Protein AF-A0AAW6CM19-F1 (afdb_monomer_lite)

Secondary structure (DSSP, 8-state):
------PPTT--TT--PPPSS---TT---HHHHHHHHHH--STT-HHHHHH--EEE-TTT--EEEEESSTTTTTT-S-EEEE-STTHHHHHHHHH---EEEEEE-TTS-EEEEEEEEEEEEEEEESS-EEEE-HHHHHHHHHHHHHH-HHHHHHHH-HHHHHTTS-TTGGG-HHHHHHHHHHHHTTSTT----HHHHHHHHHHHHHHTT---TT-HHHHHHHHHHHHHHHHHHHHTT-SEEE-HIIIIISSS--SSEEEE--GGGEEEEEEEEEEHHHHHHHHHHHHHHHHTT-

pLDDT: mean 82.02, std 15.29, range [37.91, 97.94]

Sequence (294 aa):
MELRHHGILGQKWGVRNGPPYPLSGGDYTPSQRKAISNKRKSGNSIYNKKHFDEVLKVDKTTLSTLSYDKDRTKNADMFYATHHALDKHQYNALFNRPIPQTVYDKDGKAIGTGSFMKYRIDNSLKTDLKVASEDSGAKVFMDLYKKDRDFYNFVTDRERMQGYFVNDKYKFKGYREAAAVLGKMREPDYKPTSDDLQTVYRMFNYVIPYDGQGDSRKGRDMYNQRTKFFHACKEVGYGAVLDTNDAIYGGFKAKSPIIVFDMEQVVPKDVYRTNLTDQKCSTLVLVGRKLLGL

Radius of gyration: 22.34 Å; chains: 1; bounding box: 51×71×56 Å

Organism: Flavonifractor plautii (NCBI:txid292800)

Structure (mmCIF, N/CA/C/O backbone):
data_AF-A0AAW6CM19-F1
#
_entry.id   AF-A0AAW6CM19-F1
#
loop_
_atom_site.group_PDB
_atom_site.id
_atom_site.type_symbol
_atom_site.label_atom_id
_atom_site.label_alt_id
_atom_site.label_comp_id
_atom_site.label_asym_id
_atom_site.label_entity_id
_atom_site.label_seq_id
_atom_site.pdbx_PDB_ins_code
_atom_site.Cartn_x
_atom_site.Cartn_y
_atom_site.Cartn_z
_atom_site.occupancy
_atom_site.B_iso_or_equiv
_atom_site.auth_seq_id
_atom_site.auth_comp_id
_atom_site.auth_asym_id
_atom_site.auth_atom_id
_atom_site.pdbx_PDB_model_num
ATOM 1 N N . MET A 1 1 ? -5.111 -50.950 -27.007 1.00 40.06 1 MET A N 1
ATOM 2 C CA . MET A 1 1 ? -5.200 -49.521 -27.372 1.00 40.06 1 MET A CA 1
ATOM 3 C C . MET A 1 1 ? -4.190 -48.789 -26.495 1.00 40.06 1 MET A C 1
ATOM 5 O O . MET A 1 1 ? -4.417 -48.682 -25.299 1.00 40.06 1 MET A O 1
ATOM 9 N N . GLU A 1 2 ? -3.015 -48.450 -27.029 1.00 39.16 2 GLU A N 1
ATOM 10 C CA . GLU A 1 2 ? -1.942 -47.801 -26.256 1.00 39.16 2 GLU A CA 1
ATOM 11 C C . GLU A 1 2 ? -2.178 -46.288 -26.178 1.00 39.16 2 GLU A C 1
ATOM 13 O O . GLU A 1 2 ? -2.281 -45.613 -27.202 1.00 39.16 2 GLU A O 1
ATOM 18 N N . LEU A 1 3 ? -2.250 -45.750 -24.960 1.00 39.19 3 LEU A N 1
ATOM 19 C CA . LEU A 1 3 ? -2.291 -44.311 -24.700 1.00 39.19 3 LEU A CA 1
ATOM 20 C C . LEU A 1 3 ? -0.916 -43.696 -24.995 1.00 39.19 3 LEU A C 1
ATOM 22 O O . LEU A 1 3 ? 0.018 -43.843 -24.208 1.00 39.19 3 LEU A O 1
ATOM 26 N N . ARG A 1 4 ? -0.788 -42.971 -26.110 1.00 39.44 4 ARG A N 1
ATOM 27 C CA . ARG A 1 4 ? 0.406 -42.169 -26.417 1.00 39.44 4 ARG A CA 1
ATOM 28 C C . ARG A 1 4 ? 0.219 -40.749 -25.882 1.00 39.44 4 ARG A C 1
ATOM 30 O O . ARG A 1 4 ? -0.624 -40.004 -26.367 1.00 39.44 4 ARG A O 1
ATOM 37 N N . HIS A 1 5 ? 0.995 -40.380 -24.863 1.00 47.06 5 HIS A N 1
ATOM 38 C CA . HIS A 1 5 ? 1.066 -39.004 -24.365 1.00 47.06 5 HIS A CA 1
ATOM 39 C C . HIS A 1 5 ? 2.010 -38.178 -25.248 1.00 47.06 5 HIS A C 1
ATOM 41 O O . HIS A 1 5 ? 3.200 -38.477 -25.339 1.00 47.06 5 HIS A O 1
ATOM 47 N N . HIS A 1 6 ? 1.493 -37.116 -25.865 1.00 51.31 6 HIS A N 1
ATOM 48 C CA . HIS A 1 6 ? 2.307 -36.109 -26.541 1.00 51.31 6 HIS A CA 1
ATOM 49 C C . HIS A 1 6 ? 2.787 -35.081 -25.508 1.00 51.31 6 HIS A C 1
ATOM 51 O O . HIS A 1 6 ? 1.993 -34.322 -24.958 1.00 51.31 6 HIS A O 1
ATOM 57 N N . GLY A 1 7 ? 4.087 -35.085 -25.205 1.00 54.31 7 GLY A N 1
ATOM 58 C CA . GLY A 1 7 ? 4.712 -34.033 -24.400 1.00 54.31 7 GLY A CA 1
ATOM 59 C C . GLY A 1 7 ? 4.769 -32.699 -25.154 1.00 54.31 7 GLY A C 1
ATOM 60 O O . GLY A 1 7 ? 4.796 -32.674 -26.384 1.00 54.31 7 GLY A O 1
ATOM 61 N N . ILE A 1 8 ? 4.802 -31.585 -24.418 1.00 58.38 8 ILE A N 1
ATOM 62 C CA . ILE A 1 8 ? 4.926 -30.233 -24.983 1.00 58.38 8 ILE A CA 1
ATOM 63 C C . ILE A 1 8 ? 6.346 -30.047 -25.546 1.00 58.38 8 ILE A C 1
ATOM 65 O O . ILE A 1 8 ? 7.337 -30.331 -24.866 1.00 58.38 8 ILE A O 1
ATOM 69 N N . LEU A 1 9 ? 6.449 -29.563 -26.789 1.00 44.81 9 LEU A N 1
ATOM 70 C CA . LEU A 1 9 ? 7.714 -29.339 -27.497 1.00 44.81 9 LEU A CA 1
ATOM 71 C C . LEU A 1 9 ? 8.655 -28.440 -26.666 1.00 44.81 9 LEU A C 1
ATOM 73 O O . LEU A 1 9 ? 8.319 -27.302 -26.353 1.00 44.81 9 LEU A O 1
ATOM 77 N N . GLY A 1 10 ? 9.831 -28.962 -26.297 1.00 55.91 10 GLY A N 1
ATOM 78 C CA . GLY A 1 10 ? 10.851 -28.251 -25.507 1.00 55.91 10 GLY A CA 1
ATOM 79 C C . GLY A 1 10 ? 10.888 -28.585 -24.008 1.00 55.91 10 GLY A C 1
ATOM 80 O O . GLY A 1 10 ? 11.798 -28.140 -23.305 1.00 55.91 10 GLY A O 1
ATOM 81 N N . GLN A 1 11 ? 9.959 -29.398 -23.498 1.00 49.34 11 GLN A N 1
ATOM 82 C CA . GLN A 1 11 ? 9.952 -29.799 -22.091 1.00 49.34 11 GLN A CA 1
ATOM 83 C C . GLN A 1 11 ? 10.941 -30.951 -21.831 1.00 49.34 11 GLN A C 1
ATOM 85 O O . GLN A 1 11 ? 10.757 -32.071 -22.304 1.00 49.34 11 GLN A O 1
ATOM 90 N N . LYS A 1 12 ? 12.003 -30.692 -21.056 1.00 52.03 12 LYS A N 1
ATOM 91 C CA . LYS A 1 12 ? 12.943 -31.735 -20.607 1.00 52.03 12 LYS A CA 1
ATOM 92 C C . LYS A 1 12 ? 12.298 -32.587 -19.508 1.00 52.03 12 LYS A C 1
ATOM 94 O O . LYS A 1 12 ? 11.760 -32.048 -18.540 1.00 52.03 12 LYS A O 1
ATOM 99 N N . TRP A 1 13 ? 12.377 -33.911 -19.635 1.00 41.69 13 TRP A N 1
ATOM 100 C CA . TRP A 1 13 ? 11.892 -34.855 -18.622 1.00 41.69 13 TRP A CA 1
ATOM 101 C C . TRP A 1 13 ? 12.547 -34.560 -17.259 1.00 41.69 13 TRP A C 1
ATOM 103 O O . TRP A 1 13 ? 13.758 -34.378 -17.175 1.00 41.69 13 TRP A O 1
ATOM 113 N N . GLY A 1 14 ? 11.740 -34.443 -16.201 1.00 47.84 14 GLY A N 1
ATOM 114 C CA . GLY A 1 14 ? 12.200 -34.059 -14.857 1.00 47.84 14 GLY A CA 1
ATOM 115 C C . GLY A 1 14 ? 12.197 -32.551 -14.559 1.00 47.84 14 GLY A C 1
ATOM 116 O O . GLY A 1 14 ? 12.216 -32.174 -13.388 1.00 47.84 14 GLY A O 1
ATOM 117 N N . VAL A 1 15 ? 12.074 -31.678 -15.568 1.00 44.78 15 VAL A N 1
ATOM 118 C CA . VAL A 1 15 ? 11.871 -30.233 -15.363 1.00 44.78 15 VAL A CA 1
ATOM 119 C C . VAL A 1 15 ? 10.372 -29.958 -15.251 1.00 44.78 15 VAL A C 1
ATOM 121 O O . VAL A 1 15 ? 9.661 -29.776 -16.242 1.00 44.78 15 VAL A O 1
ATOM 124 N N . ARG A 1 16 ? 9.866 -29.949 -14.014 1.00 44.91 16 ARG A N 1
ATOM 125 C CA . ARG A 1 16 ? 8.521 -29.446 -13.714 1.00 44.91 16 ARG A CA 1
ATOM 126 C C . ARG A 1 16 ? 8.548 -27.920 -13.788 1.00 44.91 16 ARG A C 1
ATOM 128 O O . ARG A 1 16 ? 8.789 -27.258 -12.782 1.00 44.91 16 ARG A O 1
ATOM 135 N N . ASN A 1 17 ? 8.279 -27.363 -14.968 1.00 45.47 17 ASN A N 1
ATOM 136 C CA . ASN A 1 17 ? 7.661 -26.040 -15.015 1.00 45.47 17 ASN A CA 1
ATOM 137 C C . ASN A 1 17 ? 6.375 -26.164 -14.192 1.00 45.47 17 ASN A C 1
ATOM 139 O O . ASN A 1 17 ? 5.637 -27.136 -14.371 1.00 45.47 17 ASN A O 1
ATOM 143 N N . GLY A 1 18 ? 6.204 -25.291 -13.197 1.00 44.41 18 GLY A N 1
ATOM 144 C CA . GLY A 1 18 ? 5.097 -25.371 -12.244 1.00 44.41 18 GLY A CA 1
ATOM 145 C C . GLY A 1 18 ? 3.738 -25.544 -12.940 1.00 44.41 18 GLY A C 1
ATOM 146 O O . GLY A 1 18 ? 3.620 -25.239 -14.127 1.00 44.41 18 GLY A O 1
ATOM 147 N N . PRO A 1 19 ? 2.728 -26.074 -12.230 1.00 37.91 19 PRO A N 1
ATOM 148 C CA . PRO A 1 19 ? 1.422 -26.371 -12.809 1.00 37.91 19 PRO A CA 1
ATOM 149 C C . PRO A 1 19 ? 0.836 -25.171 -13.580 1.00 37.91 19 PRO A C 1
ATOM 151 O O . PRO A 1 19 ? 1.122 -24.026 -13.231 1.00 37.91 19 PRO A O 1
ATOM 154 N N . PRO A 1 20 ? 0.002 -25.424 -14.607 1.00 40.62 20 PRO A N 1
ATOM 155 C CA . PRO A 1 20 ? -0.455 -24.437 -15.597 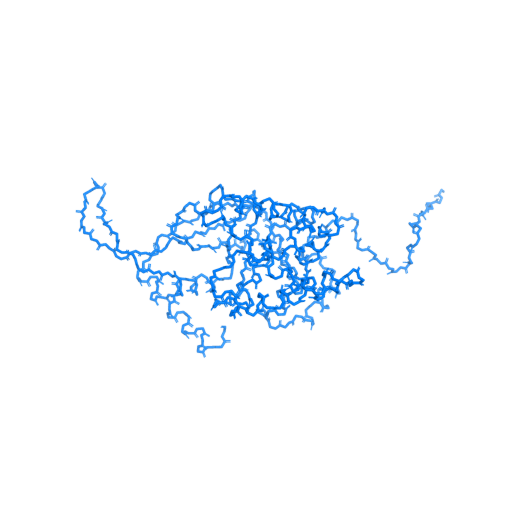1.00 40.62 20 PRO A CA 1
ATOM 156 C C . PRO A 1 20 ? -1.427 -23.359 -15.065 1.00 40.62 20 PRO A C 1
ATOM 158 O O . PRO A 1 20 ? -2.075 -22.680 -15.856 1.00 40.62 20 PRO A O 1
ATOM 161 N N . TYR A 1 21 ? -1.528 -23.175 -13.746 1.00 39.31 21 TYR A N 1
ATOM 162 C CA . TYR A 1 21 ? -2.447 -22.244 -13.084 1.00 39.31 21 TYR A CA 1
ATOM 163 C C . TYR A 1 21 ? -1.729 -21.482 -11.961 1.00 39.31 21 TYR A C 1
ATOM 165 O O . TYR A 1 21 ? -0.775 -22.016 -11.384 1.00 39.31 21 TYR A O 1
ATOM 173 N N . PRO A 1 22 ? -2.158 -20.248 -11.623 1.00 40.69 22 PRO A N 1
ATOM 174 C CA . PRO A 1 22 ? -1.506 -19.448 -10.594 1.00 40.69 22 PRO A CA 1
ATOM 175 C C . PRO A 1 22 ? -1.578 -20.160 -9.242 1.00 40.69 22 PRO A C 1
ATOM 177 O O . PRO A 1 22 ? -2.625 -20.240 -8.606 1.00 40.69 22 PRO A O 1
ATOM 180 N N . LEU A 1 23 ? -0.431 -20.668 -8.796 1.00 41.38 23 LEU A N 1
ATOM 181 C CA . LEU A 1 23 ? -0.243 -21.166 -7.441 1.00 41.38 23 LEU A CA 1
ATOM 182 C C . LEU A 1 23 ? -0.491 -20.012 -6.463 1.00 41.38 23 LEU A C 1
ATOM 184 O O . LEU A 1 23 ? 0.063 -18.917 -6.634 1.00 41.38 23 LEU A O 1
ATOM 188 N N . SER A 1 24 ? -1.321 -20.220 -5.438 1.00 39.97 24 SER A N 1
ATOM 189 C CA . SER A 1 24 ? -1.468 -19.235 -4.365 1.00 39.97 24 SER A CA 1
ATOM 190 C C . SER A 1 24 ? -0.084 -18.973 -3.742 1.00 39.97 24 SER A C 1
ATOM 192 O O . SER A 1 24 ? 0.816 -19.808 -3.827 1.00 39.97 24 SER A O 1
ATOM 194 N N . GLY A 1 25 ? 0.148 -17.804 -3.139 1.00 42.62 25 GLY A N 1
ATOM 195 C CA . GLY A 1 25 ? 1.480 -17.379 -2.652 1.00 42.62 25 GLY A CA 1
ATOM 196 C C . GLY A 1 25 ? 2.071 -18.226 -1.521 1.00 42.62 25 GLY A C 1
ATOM 197 O O . GLY A 1 25 ? 3.099 -17.864 -0.956 1.00 42.62 25 GLY A O 1
ATOM 198 N N . GLY A 1 26 ? 1.414 -19.334 -1.176 1.00 47.16 26 GLY A N 1
ATOM 199 C CA . GLY A 1 26 ? 1.829 -20.316 -0.186 1.00 47.16 26 GLY A CA 1
ATOM 200 C C . GLY A 1 26 ? 1.934 -21.748 -0.721 1.00 47.16 26 GLY A C 1
ATOM 201 O O . GLY A 1 26 ? 2.366 -22.617 0.039 1.00 47.16 26 GLY A O 1
ATOM 202 N N . ASP A 1 27 ? 1.614 -22.016 -1.993 1.00 51.78 27 ASP A N 1
ATOM 203 C CA . ASP A 1 27 ? 1.650 -23.368 -2.579 1.00 51.78 27 ASP A CA 1
ATOM 204 C C . ASP A 1 27 ? 3.057 -23.756 -3.032 1.00 51.78 27 ASP A C 1
ATOM 206 O O . ASP A 1 27 ? 3.329 -24.147 -4.167 1.00 51.78 27 ASP A O 1
ATOM 210 N N . TYR A 1 28 ? 3.994 -23.650 -2.101 1.00 59.28 28 TYR A N 1
ATOM 211 C CA . TYR A 1 28 ? 5.327 -24.182 -2.277 1.00 59.28 28 TYR A CA 1
ATOM 212 C C . TYR A 1 28 ? 5.281 -25.698 -2.081 1.00 59.28 28 TYR A C 1
ATOM 214 O O . TYR A 1 28 ? 4.738 -26.216 -1.095 1.00 59.28 28 TYR A O 1
ATOM 222 N N . THR A 1 29 ? 5.914 -26.439 -2.983 1.00 61.28 29 THR A N 1
ATOM 223 C CA . THR A 1 29 ? 6.247 -27.846 -2.726 1.00 61.28 29 THR A CA 1
ATOM 224 C C . THR A 1 29 ? 7.050 -27.964 -1.422 1.00 61.28 29 THR A C 1
ATOM 226 O O . THR A 1 29 ? 7.705 -27.001 -1.010 1.00 61.28 29 THR A O 1
ATOM 229 N N . PRO A 1 30 ? 7.047 -29.119 -0.737 1.00 68.88 30 PRO A N 1
ATOM 230 C CA . PRO A 1 30 ? 7.839 -29.298 0.482 1.00 68.88 30 PRO A CA 1
ATOM 231 C C . PRO A 1 30 ? 9.327 -28.930 0.315 1.00 68.88 30 PRO A C 1
ATOM 233 O O . PRO A 1 30 ? 9.918 -28.325 1.209 1.00 68.88 30 PRO A O 1
ATOM 236 N N . SER A 1 31 ? 9.922 -29.208 -0.851 1.00 63.94 31 SER A N 1
ATOM 237 C CA . SER A 1 31 ? 11.304 -28.824 -1.170 1.00 63.94 31 SER A CA 1
ATOM 238 C C . SER A 1 31 ? 11.473 -27.311 -1.319 1.00 63.94 31 SER A C 1
ATOM 240 O O . SER A 1 31 ? 12.422 -26.752 -0.770 1.00 63.94 31 SER A O 1
ATOM 242 N N . GLN A 1 32 ? 10.536 -26.626 -1.982 1.00 61.38 32 GLN A N 1
ATOM 243 C CA . GLN A 1 32 ? 10.520 -25.163 -2.056 1.00 61.38 32 GLN A CA 1
ATOM 244 C C . GLN A 1 32 ? 10.326 -24.538 -0.671 1.00 61.38 32 GLN A C 1
ATOM 246 O O . GLN A 1 32 ? 11.059 -23.617 -0.328 1.00 61.38 32 GLN A O 1
ATOM 251 N N . ARG A 1 33 ? 9.430 -25.077 0.171 1.00 67.81 33 ARG A N 1
ATOM 252 C CA . ARG A 1 33 ? 9.265 -24.619 1.564 1.00 67.81 33 ARG A CA 1
ATOM 253 C C . ARG A 1 33 ? 10.560 -24.751 2.350 1.00 67.81 33 ARG A C 1
ATOM 255 O O . ARG A 1 33 ? 10.936 -23.810 3.038 1.00 67.81 33 ARG A O 1
ATOM 262 N N . LYS A 1 34 ? 11.264 -25.879 2.219 1.00 69.88 34 LYS A N 1
ATOM 263 C CA . LYS A 1 34 ? 12.557 -26.106 2.879 1.00 69.88 34 LYS A CA 1
ATOM 264 C C . LYS A 1 34 ? 13.633 -25.141 2.372 1.00 69.88 34 LYS A C 1
ATOM 266 O O . LYS A 1 34 ? 14.332 -24.534 3.176 1.00 69.88 34 LYS A O 1
ATOM 271 N N . ALA A 1 35 ? 13.731 -24.938 1.059 1.00 67.81 35 ALA A N 1
ATOM 272 C CA . ALA A 1 35 ? 14.679 -23.993 0.468 1.00 67.81 35 ALA A CA 1
ATOM 273 C C . ALA A 1 35 ? 14.399 -22.542 0.899 1.00 67.81 35 ALA A C 1
ATOM 275 O O . ALA A 1 35 ? 15.327 -21.807 1.230 1.00 67.81 35 ALA A O 1
ATOM 276 N N . ILE A 1 36 ? 13.124 -22.147 0.947 1.00 67.38 36 ILE A N 1
ATOM 277 C CA . ILE A 1 36 ? 12.683 -20.844 1.455 1.00 67.38 36 ILE A CA 1
ATOM 278 C C . ILE A 1 36 ? 13.011 -20.724 2.940 1.00 67.38 36 ILE A C 1
ATOM 280 O O . ILE A 1 36 ? 13.616 -19.738 3.341 1.00 67.38 36 ILE A O 1
ATOM 284 N N . SER A 1 37 ? 12.673 -21.730 3.749 1.00 69.25 37 SER A N 1
ATOM 285 C CA . SER A 1 37 ? 12.958 -21.746 5.187 1.00 69.25 37 SER A CA 1
ATOM 286 C C . SER A 1 37 ? 14.448 -21.581 5.479 1.00 69.25 37 SER A C 1
ATOM 288 O O . SER A 1 37 ? 14.800 -20.841 6.386 1.00 69.25 37 SER A O 1
ATOM 290 N N . ASN A 1 38 ? 15.319 -22.213 4.689 1.00 73.81 38 ASN A N 1
ATOM 291 C CA . ASN A 1 38 ? 16.770 -22.100 4.847 1.00 73.81 38 ASN A CA 1
ATOM 292 C C . ASN A 1 38 ? 17.314 -20.721 4.440 1.00 73.81 38 ASN A C 1
ATOM 294 O O . ASN A 1 38 ? 18.344 -20.293 4.950 1.00 73.81 38 ASN A O 1
ATOM 298 N N . LYS A 1 39 ? 16.650 -20.035 3.499 1.00 72.38 39 LYS A N 1
ATOM 299 C CA . LYS A 1 39 ? 17.028 -18.686 3.048 1.00 72.38 39 LYS A CA 1
ATOM 300 C C . LYS A 1 39 ? 16.409 -17.578 3.894 1.00 72.38 39 LYS A C 1
ATOM 302 O O . LYS A 1 39 ? 16.947 -16.472 3.929 1.00 72.38 39 LYS A O 1
ATOM 307 N N . ARG A 1 40 ? 15.272 -17.844 4.542 1.00 70.06 40 ARG A N 1
ATOM 308 C CA . ARG A 1 40 ? 14.605 -16.879 5.410 1.00 70.06 40 ARG A CA 1
ATOM 309 C C . ARG A 1 40 ? 15.523 -16.547 6.580 1.00 70.06 40 ARG A C 1
ATOM 311 O O . ARG A 1 40 ? 15.988 -17.425 7.298 1.00 70.06 40 ARG A O 1
ATOM 318 N N . LYS A 1 41 ? 15.761 -15.254 6.782 1.00 69.81 41 LYS A N 1
ATOM 319 C CA . LYS A 1 41 ? 16.385 -14.754 8.013 1.00 69.81 41 LYS A CA 1
ATOM 320 C C . LYS A 1 41 ? 15.315 -14.692 9.112 1.00 69.81 41 LYS A C 1
ATOM 322 O O . LYS A 1 41 ? 14.193 -15.160 8.900 1.00 69.81 41 LYS A O 1
ATOM 327 N N . SER A 1 42 ? 15.631 -14.115 10.274 1.00 63.59 42 SER A N 1
ATOM 328 C CA . SER A 1 42 ? 14.673 -13.947 11.382 1.00 63.59 42 SER A CA 1
ATOM 329 C C . SER A 1 42 ? 13.293 -13.469 10.897 1.00 63.59 42 SER A C 1
ATOM 331 O O . SER A 1 42 ? 13.193 -12.736 9.907 1.00 63.59 42 SER A O 1
ATOM 333 N N . GLY A 1 43 ? 12.224 -13.895 11.581 1.00 58.28 43 GLY A N 1
ATOM 334 C CA . GLY A 1 43 ? 10.836 -13.814 11.093 1.00 58.28 43 GLY A CA 1
ATOM 335 C C . GLY A 1 43 ? 10.353 -12.436 10.617 1.00 58.28 43 GLY A C 1
ATOM 336 O O . GLY A 1 43 ? 9.430 -12.380 9.820 1.00 58.28 43 GLY A O 1
ATOM 337 N N . ASN A 1 44 ? 11.014 -11.342 11.021 1.00 58.81 44 ASN A N 1
ATOM 338 C CA . ASN A 1 44 ? 10.696 -9.962 10.623 1.00 58.81 44 ASN A CA 1
ATOM 339 C C . ASN A 1 44 ? 11.817 -9.237 9.858 1.00 58.81 44 ASN A C 1
ATOM 341 O O . ASN A 1 44 ? 11.841 -8.008 9.794 1.00 58.81 44 ASN A O 1
ATOM 345 N N . SER A 1 45 ? 12.774 -9.968 9.289 1.00 66.44 45 SER A N 1
ATOM 346 C CA . SER A 1 45 ? 13.858 -9.347 8.531 1.00 66.44 45 SER A CA 1
ATOM 347 C C . SER A 1 45 ? 13.341 -8.635 7.272 1.00 66.44 45 SER A C 1
ATOM 349 O O . SER A 1 45 ? 12.496 -9.157 6.544 1.00 66.44 45 SER A O 1
ATOM 351 N N . ILE A 1 46 ? 13.908 -7.460 6.973 1.00 68.50 46 ILE A N 1
ATOM 352 C CA . ILE A 1 46 ? 13.673 -6.740 5.706 1.00 68.50 46 ILE A CA 1
ATOM 353 C C . ILE A 1 46 ? 14.001 -7.644 4.510 1.00 68.50 46 ILE A C 1
ATOM 355 O O . ILE A 1 46 ? 13.307 -7.610 3.501 1.00 68.50 46 ILE A O 1
ATOM 359 N N . TYR A 1 47 ? 15.001 -8.520 4.660 1.00 72.06 47 TYR A N 1
ATOM 360 C CA . TYR A 1 47 ? 15.340 -9.535 3.666 1.00 72.06 47 TYR A CA 1
ATOM 361 C C . TYR A 1 47 ? 14.133 -10.402 3.291 1.00 72.06 47 TYR A C 1
ATOM 363 O O . TYR A 1 47 ? 13.841 -10.570 2.113 1.00 72.06 47 TYR A O 1
ATOM 371 N N . ASN A 1 48 ? 13.394 -10.921 4.276 1.00 74.75 48 ASN A N 1
ATOM 372 C CA . ASN A 1 48 ? 12.264 -11.796 3.975 1.00 74.75 48 ASN A CA 1
ATOM 373 C C . ASN A 1 48 ? 11.165 -11.060 3.202 1.00 74.75 48 ASN A C 1
ATOM 375 O O . ASN A 1 48 ? 10.638 -11.605 2.242 1.00 74.75 48 ASN A O 1
ATOM 379 N N . LYS A 1 49 ? 10.872 -9.814 3.582 1.00 76.12 49 LYS A N 1
ATOM 380 C CA . LYS A 1 49 ? 9.864 -8.973 2.916 1.00 76.12 49 LYS A CA 1
ATOM 381 C C . LYS A 1 49 ? 10.259 -8.583 1.500 1.00 76.12 49 LYS A C 1
ATOM 383 O O . LYS A 1 49 ? 9.406 -8.420 0.634 1.00 76.12 49 LYS A O 1
ATOM 388 N N . LYS A 1 50 ? 11.562 -8.424 1.276 1.00 81.50 50 LYS A N 1
ATOM 389 C CA . LYS A 1 50 ? 12.103 -8.135 -0.043 1.00 81.50 50 LYS A CA 1
ATOM 390 C C . LYS A 1 50 ? 11.877 -9.303 -1.005 1.00 81.50 50 LYS A C 1
ATOM 392 O O . LYS A 1 50 ? 11.494 -9.075 -2.143 1.00 81.50 50 LYS A O 1
ATOM 397 N N . HIS A 1 51 ? 12.086 -10.534 -0.537 1.00 82.94 51 HIS A N 1
ATOM 398 C CA . HIS A 1 51 ? 12.255 -11.694 -1.417 1.00 82.94 51 HIS A CA 1
ATOM 399 C C . HIS A 1 51 ? 11.103 -12.706 -1.417 1.00 82.94 51 HIS A C 1
ATOM 401 O O . HIS A 1 51 ? 11.080 -13.587 -2.275 1.00 82.94 51 HIS A O 1
ATOM 407 N N . PHE A 1 52 ? 10.188 -12.656 -0.447 1.00 84.19 52 PHE A N 1
ATOM 408 C CA . PHE A 1 52 ? 9.129 -13.656 -0.322 1.00 84.19 52 PHE A CA 1
ATOM 409 C C . PHE A 1 52 ? 7.759 -13.009 -0.247 1.00 84.19 52 PHE A C 1
ATOM 411 O O . PHE A 1 52 ? 7.494 -12.203 0.644 1.00 84.19 52 PHE A O 1
ATOM 418 N N . ASP A 1 53 ? 6.887 -13.422 -1.163 1.00 89.81 53 ASP A N 1
ATOM 419 C CA . ASP A 1 53 ? 5.476 -13.067 -1.122 1.00 89.81 53 ASP A CA 1
ATOM 420 C C . ASP A 1 53 ? 4.819 -13.619 0.142 1.00 89.81 53 ASP A C 1
ATOM 422 O O . ASP A 1 53 ? 5.197 -14.677 0.668 1.00 89.81 53 ASP A O 1
ATOM 426 N N . GLU A 1 54 ? 3.805 -12.900 0.605 1.00 89.38 54 GLU A N 1
ATOM 427 C CA . GLU A 1 54 ? 3.010 -13.277 1.763 1.00 89.38 54 GLU A CA 1
ATOM 428 C C . GLU A 1 54 ? 1.575 -13.617 1.346 1.00 89.38 54 GLU A C 1
ATOM 430 O O . GLU A 1 54 ? 1.050 -13.125 0.346 1.00 89.38 54 GLU A O 1
ATOM 435 N N . VAL A 1 55 ? 0.939 -14.495 2.121 1.00 92.12 55 VAL A N 1
ATOM 436 C CA . VAL A 1 55 ? -0.493 -14.776 2.017 1.00 92.12 55 VAL A CA 1
ATOM 437 C C . VAL A 1 55 ? -1.123 -14.465 3.359 1.00 92.12 55 VAL A C 1
ATOM 439 O O . VAL A 1 55 ? -0.875 -15.163 4.345 1.00 92.12 55 VAL A O 1
ATOM 442 N N . LEU A 1 56 ? -1.945 -13.427 3.380 1.00 93.06 56 LEU A N 1
ATOM 443 C CA . LEU A 1 56 ? -2.738 -13.048 4.535 1.00 93.06 56 LEU A CA 1
ATOM 444 C C . LEU A 1 56 ? -3.966 -13.940 4.589 1.00 93.06 56 LEU A C 1
ATOM 446 O O . LEU A 1 56 ? -4.717 -14.029 3.618 1.00 93.06 56 LEU A O 1
ATOM 450 N N . LYS A 1 57 ? -4.137 -14.629 5.714 1.00 93.38 57 LYS A N 1
ATOM 451 C CA . LYS A 1 57 ? -5.207 -15.605 5.893 1.00 93.38 57 LYS A CA 1
ATOM 452 C C . LYS A 1 57 ? -6.459 -14.926 6.418 1.00 93.38 57 LYS A C 1
ATOM 454 O O . LYS A 1 57 ? -6.392 -14.188 7.401 1.00 93.38 57 LYS A O 1
ATOM 459 N N . VAL A 1 58 ? -7.591 -15.205 5.778 1.00 93.25 58 VAL A N 1
ATOM 460 C CA . VAL A 1 58 ? -8.881 -14.567 6.086 1.00 93.25 58 VAL A CA 1
ATOM 461 C C . VAL A 1 58 ? -9.277 -14.672 7.565 1.00 93.25 58 VAL A C 1
ATOM 463 O O . VAL A 1 58 ? -9.796 -13.721 8.141 1.00 93.25 58 VAL A O 1
ATOM 466 N N . ASP A 1 59 ? -8.962 -15.797 8.205 1.00 90.56 59 ASP A N 1
ATOM 467 C CA . ASP A 1 59 ? -9.306 -16.122 9.591 1.00 90.56 59 ASP A CA 1
ATOM 468 C C . ASP A 1 59 ? -8.297 -15.596 10.628 1.00 90.56 59 ASP A C 1
ATOM 470 O O . ASP A 1 59 ? -8.566 -15.626 11.829 1.00 90.56 59 ASP A O 1
ATOM 474 N N . LYS A 1 60 ? -7.124 -15.119 10.190 1.00 91.19 60 LYS A N 1
ATOM 475 C CA . LYS A 1 60 ? -6.001 -14.751 11.077 1.00 91.19 60 LYS A CA 1
ATOM 476 C C . LYS A 1 60 ? -5.518 -13.322 10.904 1.00 91.19 60 LYS A C 1
ATOM 478 O O . LYS A 1 60 ? -4.723 -12.848 11.716 1.00 91.19 60 LYS A O 1
ATOM 483 N N . THR A 1 61 ? -5.971 -12.635 9.864 1.00 94.06 61 THR A N 1
ATOM 484 C CA . THR A 1 61 ? -5.492 -11.300 9.533 1.00 94.06 61 THR A CA 1
ATOM 485 C C . THR A 1 61 ? -6.531 -10.238 9.869 1.00 94.06 61 THR A C 1
ATOM 487 O O . THR A 1 61 ? -7.686 -10.301 9.466 1.00 94.06 61 THR A O 1
ATOM 490 N N . THR A 1 62 ? -6.088 -9.208 10.588 1.00 95.62 62 THR A N 1
ATOM 491 C CA . THR A 1 62 ? -6.781 -7.920 10.684 1.00 95.62 62 THR A CA 1
ATOM 492 C C . THR A 1 62 ? -5.879 -6.861 10.071 1.00 95.62 62 THR A C 1
ATOM 494 O O . THR A 1 62 ? -4.708 -6.768 10.432 1.00 95.62 62 THR A O 1
ATOM 497 N N . LEU A 1 63 ? -6.422 -6.091 9.134 1.00 95.88 63 LEU A N 1
ATOM 498 C CA . LEU A 1 63 ? -5.755 -4.975 8.479 1.00 95.88 63 LEU A CA 1
ATOM 499 C C . LEU A 1 63 ? -6.069 -3.684 9.234 1.00 95.88 63 LEU A C 1
ATOM 501 O O . LEU A 1 63 ? -7.199 -3.196 9.186 1.00 95.88 63 LEU A O 1
ATOM 505 N N . SER A 1 64 ? -5.073 -3.127 9.912 1.00 94.19 64 SER A N 1
ATOM 506 C CA . SER A 1 64 ? -5.215 -1.921 10.727 1.00 94.19 64 SER A CA 1
ATOM 507 C C . SER A 1 64 ? -4.588 -0.707 10.049 1.00 94.19 64 SER A C 1
ATOM 509 O O . SER A 1 64 ? -3.432 -0.756 9.622 1.00 94.19 64 SER A O 1
ATOM 511 N N . THR A 1 65 ? -5.316 0.410 10.028 1.00 92.88 65 THR A N 1
ATOM 512 C CA . THR A 1 65 ? -4.818 1.724 9.593 1.00 92.88 65 THR A CA 1
ATOM 513 C C . THR A 1 65 ? -5.173 2.820 10.598 1.00 92.88 65 THR A C 1
ATOM 515 O O . THR A 1 65 ? -6.116 2.679 11.379 1.00 92.88 65 THR A O 1
ATOM 518 N N . LEU A 1 66 ? -4.405 3.913 10.610 1.00 91.38 66 LEU A N 1
ATOM 519 C CA . LEU A 1 66 ? -4.594 5.047 11.519 1.00 91.38 66 LEU A CA 1
ATOM 520 C C . LEU A 1 66 ? -4.877 6.320 10.713 1.00 91.38 66 LEU A C 1
ATOM 522 O O . LEU A 1 66 ? -4.035 6.760 9.932 1.00 91.38 66 LEU A O 1
ATOM 526 N N . SER A 1 67 ? -6.033 6.949 10.931 1.00 91.50 67 SER A N 1
ATOM 527 C CA . SER A 1 67 ? -6.504 8.074 10.111 1.00 91.50 67 SER A CA 1
ATOM 528 C C . SER A 1 67 ? -7.263 9.130 10.917 1.00 91.50 67 SER A C 1
ATOM 530 O O . SER A 1 67 ? -7.890 8.829 11.928 1.00 91.50 67 SER A O 1
ATOM 532 N N . TYR A 1 68 ? -7.229 10.390 10.475 1.00 88.81 68 TYR A N 1
ATOM 533 C CA . TYR A 1 68 ? -8.123 11.426 11.013 1.00 88.81 68 TYR A CA 1
ATOM 534 C C . TYR A 1 68 ? -9.560 11.277 10.515 1.00 88.81 68 TYR A C 1
ATOM 536 O O . TYR A 1 68 ? -10.490 11.630 11.236 1.00 88.81 68 TYR A O 1
ATOM 544 N N . ASP A 1 69 ? -9.719 10.721 9.321 1.00 90.94 69 ASP A N 1
ATOM 545 C CA . ASP A 1 69 ? -11.000 10.355 8.738 1.00 90.94 69 ASP A CA 1
ATOM 546 C C . ASP A 1 69 ? -11.390 8.944 9.198 1.00 90.94 69 ASP A C 1
ATOM 548 O O . ASP A 1 69 ? -10.635 7.996 8.966 1.00 90.94 69 ASP A O 1
ATOM 552 N N . LYS A 1 70 ? -12.552 8.817 9.854 1.00 92.44 70 LYS A N 1
ATOM 553 C CA . LYS A 1 70 ? -13.107 7.542 10.343 1.00 92.44 70 LYS A CA 1
ATOM 554 C C . LYS A 1 70 ? -13.518 6.601 9.209 1.00 92.44 70 LYS A C 1
ATOM 556 O O . LYS A 1 70 ? -13.600 5.397 9.422 1.00 92.44 70 LYS A O 1
ATOM 561 N N . ASP A 1 71 ? -13.771 7.158 8.028 1.00 92.88 71 ASP A N 1
ATOM 562 C CA . ASP A 1 71 ? -14.271 6.457 6.853 1.00 92.88 71 ASP A CA 1
ATOM 563 C C . ASP A 1 71 ? -13.157 6.238 5.817 1.00 92.88 71 ASP A C 1
ATOM 565 O O . ASP A 1 71 ? -13.437 5.882 4.680 1.00 92.88 71 ASP A O 1
ATOM 569 N N . ARG A 1 72 ? -11.881 6.367 6.217 1.00 91.81 72 ARG A N 1
ATOM 570 C CA . ARG A 1 72 ? -10.711 6.331 5.319 1.00 91.81 72 ARG A CA 1
ATOM 571 C C . ARG A 1 72 ? -10.627 5.110 4.400 1.00 91.81 72 ARG A C 1
ATOM 573 O O . ARG A 1 72 ? -9.992 5.204 3.356 1.00 91.81 72 ARG A O 1
ATOM 580 N N . THR A 1 73 ? -11.193 3.970 4.792 1.00 93.31 73 THR A N 1
ATOM 581 C CA . THR A 1 73 ? -11.196 2.746 3.973 1.00 93.31 73 THR A CA 1
ATOM 582 C C . THR A 1 73 ? -12.473 2.565 3.152 1.00 93.31 73 THR A C 1
ATOM 584 O O . THR A 1 73 ? -12.525 1.686 2.295 1.00 93.31 73 THR A O 1
ATOM 587 N N . LYS A 1 74 ? -13.502 3.393 3.368 1.00 90.31 74 LYS A N 1
ATOM 588 C CA . LYS A 1 74 ? -14.742 3.370 2.588 1.00 90.31 74 LYS A CA 1
ATOM 589 C C . LYS A 1 74 ? -14.529 4.098 1.266 1.00 90.31 74 LYS A C 1
ATOM 591 O O . LYS A 1 74 ? -14.067 5.233 1.256 1.00 90.31 74 LYS A O 1
ATOM 596 N N . ASN A 1 75 ? -14.901 3.454 0.159 1.00 87.88 75 ASN A N 1
ATOM 597 C CA . ASN A 1 75 ? -14.781 3.998 -1.203 1.00 87.88 75 ASN A CA 1
ATOM 598 C C . ASN A 1 75 ? -13.363 4.471 -1.577 1.00 87.88 75 ASN A C 1
ATOM 600 O O . ASN A 1 75 ? -13.199 5.288 -2.481 1.00 87.88 75 ASN A O 1
ATOM 604 N N . ALA A 1 76 ? -12.342 3.976 -0.877 1.00 90.56 76 ALA A N 1
ATOM 605 C CA . ALA A 1 76 ? -10.954 4.207 -1.236 1.00 90.56 76 ALA A CA 1
ATOM 606 C C . ALA A 1 76 ? -10.568 3.303 -2.413 1.00 90.56 76 ALA A C 1
ATOM 608 O O . ALA A 1 76 ? -11.130 2.222 -2.569 1.00 90.56 76 ALA A O 1
ATOM 609 N N . ASP A 1 77 ? -9.598 3.728 -3.218 1.00 91.50 77 ASP A N 1
ATOM 610 C CA . ASP A 1 77 ? -8.952 2.897 -4.240 1.00 91.50 77 ASP A CA 1
ATOM 611 C C . ASP A 1 77 ? -7.771 2.096 -3.670 1.00 91.50 77 ASP A C 1
ATOM 613 O O . ASP A 1 77 ? -7.392 1.061 -4.209 1.00 91.50 77 ASP A O 1
ATOM 617 N N . MET A 1 78 ? -7.196 2.570 -2.564 1.00 94.62 78 MET A N 1
ATOM 618 C CA . MET A 1 78 ? -6.167 1.881 -1.795 1.00 94.62 78 MET A CA 1
ATOM 619 C C . MET A 1 78 ? -6.120 2.395 -0.353 1.00 94.62 78 MET A C 1
ATOM 621 O O . MET A 1 78 ? -6.593 3.493 -0.048 1.00 94.62 78 MET A O 1
ATOM 625 N N . PHE A 1 79 ? -5.486 1.643 0.544 1.00 94.25 79 PHE A N 1
ATOM 626 C CA . PHE A 1 79 ? -5.065 2.168 1.843 1.00 94.25 79 PHE A CA 1
ATOM 627 C C . PHE A 1 79 ? -3.808 1.476 2.371 1.00 94.25 79 PHE A C 1
ATOM 629 O O . PHE A 1 79 ? -3.528 0.313 2.078 1.00 94.25 79 PHE A O 1
ATOM 636 N N . TYR A 1 80 ? -3.060 2.208 3.197 1.00 92.06 80 TYR A N 1
ATOM 637 C CA . TYR A 1 80 ? -1.958 1.655 3.977 1.00 92.06 80 TYR A CA 1
ATOM 638 C C . TYR A 1 80 ? -2.489 0.866 5.156 1.00 92.06 80 TYR A C 1
ATOM 640 O O . TYR A 1 80 ? -3.326 1.374 5.908 1.00 92.06 80 TYR A O 1
ATOM 648 N N . ALA A 1 81 ? -1.955 -0.329 5.358 1.00 93.25 81 ALA A N 1
ATOM 649 C CA . ALA A 1 81 ? -2.315 -1.177 6.475 1.00 93.25 81 ALA A CA 1
ATOM 650 C C . ALA A 1 81 ? -1.089 -1.832 7.105 1.00 93.25 81 ALA A C 1
ATOM 652 O O . ALA A 1 81 ? -0.050 -2.021 6.473 1.00 93.25 81 ALA A O 1
ATOM 653 N N . THR A 1 82 ? -1.262 -2.245 8.355 1.00 92.38 82 THR A N 1
ATOM 654 C CA . THR A 1 82 ? -0.426 -3.270 8.980 1.00 92.38 82 THR A CA 1
ATOM 655 C C . THR A 1 82 ? -1.271 -4.413 9.487 1.00 92.38 82 THR A C 1
ATOM 657 O O . THR A 1 82 ? -2.457 -4.237 9.758 1.00 92.38 82 THR A O 1
ATOM 660 N N . HIS A 1 83 ? -0.656 -5.583 9.626 1.00 91.38 83 HIS A N 1
ATOM 661 C CA . HIS A 1 83 ? -1.336 -6.779 10.125 1.00 91.38 83 HIS A CA 1
ATOM 662 C C . HIS A 1 83 ? -0.597 -7.489 11.262 1.00 91.38 83 HIS A C 1
ATOM 664 O O . HIS A 1 83 ? -1.111 -8.439 11.849 1.00 91.38 83 HIS A O 1
ATOM 670 N N . HIS A 1 84 ? 0.598 -7.031 11.629 1.00 89.12 84 HIS A N 1
ATOM 671 C CA . HIS A 1 84 ? 1.318 -7.522 12.791 1.00 89.12 84 HIS A CA 1
ATOM 672 C C . HIS A 1 84 ? 0.766 -6.865 14.060 1.00 89.12 84 HIS A C 1
ATOM 674 O O . HIS A 1 84 ? 0.705 -5.641 14.180 1.00 89.12 84 HIS A O 1
ATOM 680 N N . ALA A 1 85 ? 0.436 -7.681 15.062 1.00 83.75 85 ALA A N 1
ATOM 681 C CA . ALA A 1 85 ? -0.258 -7.235 16.272 1.00 83.75 85 ALA A CA 1
ATOM 682 C C . ALA A 1 85 ? 0.441 -6.089 17.028 1.00 83.75 85 ALA A C 1
ATOM 684 O O . ALA A 1 85 ? -0.231 -5.281 17.664 1.00 83.75 85 ALA A O 1
ATOM 685 N N . LEU A 1 86 ? 1.775 -6.001 16.966 1.00 84.62 86 LEU A N 1
ATOM 686 C CA . LEU A 1 86 ? 2.543 -4.922 17.607 1.00 84.62 86 LEU A CA 1
ATOM 687 C C . LEU A 1 86 ? 2.670 -3.646 16.764 1.00 84.62 86 LEU A C 1
ATOM 689 O O . LEU A 1 86 ? 2.968 -2.593 17.329 1.00 84.62 86 LEU A O 1
ATOM 693 N N . ASP A 1 87 ? 2.444 -3.707 15.449 1.00 86.69 87 ASP A N 1
ATOM 694 C CA . ASP A 1 87 ? 2.586 -2.525 14.592 1.00 86.69 87 ASP A CA 1
ATOM 695 C C . ASP A 1 87 ? 1.520 -1.481 14.945 1.00 86.69 87 ASP A C 1
ATOM 697 O O . ASP A 1 87 ? 1.834 -0.298 15.046 1.00 86.69 87 ASP A O 1
ATOM 701 N N . LYS A 1 88 ? 0.296 -1.901 15.298 1.00 86.12 88 LYS A N 1
ATOM 702 C CA . LYS A 1 88 ? -0.766 -0.982 15.751 1.00 86.12 88 LYS A CA 1
ATOM 703 C C . LYS A 1 88 ? -0.335 -0.099 16.932 1.00 86.12 88 LYS A C 1
ATOM 705 O O . LYS A 1 88 ? -0.617 1.096 16.949 1.00 86.12 88 LYS A O 1
ATOM 710 N N . HIS A 1 89 ? 0.387 -0.664 17.904 1.00 87.31 89 HIS A N 1
ATOM 711 C CA . HIS A 1 89 ? 0.889 0.090 19.056 1.00 87.31 89 HIS A CA 1
ATOM 712 C C . HIS A 1 89 ? 1.990 1.051 18.635 1.00 87.31 89 HIS A C 1
ATOM 714 O O . HIS A 1 89 ? 2.023 2.198 19.066 1.00 87.31 89 HIS A O 1
ATOM 720 N N . GLN A 1 90 ? 2.864 0.622 17.735 1.00 85.69 90 GLN A N 1
ATOM 721 C CA . GLN A 1 90 ? 3.895 1.502 17.229 1.00 85.69 90 GLN A CA 1
ATOM 722 C C . GLN A 1 90 ? 3.286 2.690 16.453 1.00 85.69 90 GLN A C 1
ATOM 724 O O . GLN A 1 90 ? 3.732 3.820 16.663 1.00 85.69 90 GLN A O 1
ATOM 729 N N . TYR A 1 91 ? 2.235 2.491 15.635 1.00 84.50 91 TYR A N 1
ATOM 730 C CA . TYR A 1 91 ? 1.553 3.590 14.912 1.00 84.50 91 TYR A CA 1
ATOM 731 C C . TYR A 1 91 ? 0.890 4.555 15.883 1.00 84.50 91 TYR A C 1
ATOM 733 O O . TYR A 1 91 ? 1.065 5.772 15.773 1.00 84.50 91 TYR A O 1
ATOM 741 N N . ASN A 1 92 ? 0.190 4.007 16.875 1.00 86.50 92 ASN A N 1
ATOM 742 C CA . ASN A 1 92 ? -0.448 4.794 17.919 1.00 86.50 92 ASN A CA 1
ATOM 743 C C . ASN A 1 92 ? 0.567 5.608 18.735 1.00 86.50 92 ASN A C 1
ATOM 745 O O . ASN A 1 92 ? 0.295 6.751 19.085 1.00 86.50 92 ASN A O 1
ATOM 749 N N . ALA A 1 93 ? 1.743 5.056 19.033 1.00 85.38 93 ALA A N 1
ATOM 750 C CA . ALA A 1 93 ? 2.764 5.765 19.799 1.00 85.38 93 ALA A CA 1
ATOM 751 C C . ALA A 1 93 ? 3.415 6.905 18.993 1.00 85.38 93 ALA A C 1
ATOM 753 O O . ALA A 1 93 ? 3.628 7.990 19.530 1.00 85.38 93 ALA A O 1
ATOM 754 N N . LEU A 1 94 ? 3.723 6.677 17.709 1.00 83.38 94 LEU A N 1
ATOM 755 C CA . LEU A 1 94 ? 4.531 7.603 16.903 1.00 83.38 94 LEU A CA 1
ATOM 756 C C . LEU A 1 94 ? 3.722 8.709 16.208 1.00 83.38 94 LEU A C 1
ATOM 758 O O . LEU A 1 94 ? 4.190 9.846 16.116 1.00 83.38 94 LEU A O 1
ATOM 762 N N . PHE A 1 95 ? 2.523 8.399 15.705 1.00 79.94 95 PHE A N 1
ATOM 763 C CA . PHE A 1 95 ? 1.797 9.280 14.773 1.00 79.94 95 PHE A CA 1
ATOM 764 C C . PHE A 1 95 ? 0.445 9.763 15.264 1.00 79.94 95 PHE A C 1
ATOM 766 O O . PHE A 1 95 ? -0.231 10.536 14.570 1.00 79.94 95 PHE A O 1
ATOM 773 N N . ASN A 1 96 ? 0.043 9.308 16.439 1.00 81.81 96 ASN A N 1
ATOM 774 C CA . ASN A 1 96 ? -1.189 9.734 17.048 1.00 81.81 96 ASN A CA 1
ATOM 775 C C . ASN A 1 96 ? -0.928 10.998 17.859 1.00 81.81 96 ASN A C 1
ATOM 777 O O . ASN A 1 96 ? -0.083 11.014 18.752 1.00 81.81 96 ASN A O 1
ATOM 781 N N . ARG A 1 97 ? -1.588 12.095 17.501 1.00 84.00 97 ARG A N 1
ATOM 782 C CA . ARG A 1 97 ? -1.391 13.390 18.157 1.00 84.00 97 ARG A CA 1
ATOM 783 C C . ARG A 1 97 ? -2.699 13.813 18.819 1.00 84.00 97 ARG A C 1
ATOM 785 O O . ARG A 1 97 ? -3.739 13.663 18.173 1.00 84.00 97 ARG A O 1
ATOM 792 N N . PRO A 1 98 ? -2.655 14.324 20.063 1.00 85.81 98 PRO A N 1
ATOM 793 C CA . PRO A 1 98 ? -3.825 14.901 20.705 1.00 85.81 98 PRO A CA 1
ATOM 794 C C . PRO A 1 98 ? -4.401 16.050 19.877 1.00 85.81 98 PRO A C 1
ATOM 796 O O . PRO A 1 98 ? -3.664 16.912 19.401 1.00 85.81 98 PRO A O 1
ATOM 799 N N . ILE A 1 99 ? -5.719 16.058 19.737 1.00 85.50 99 ILE A N 1
ATOM 800 C CA . ILE A 1 99 ? -6.521 17.133 19.171 1.00 85.50 99 ILE A CA 1
ATOM 801 C C . ILE A 1 99 ? -7.604 17.466 20.200 1.00 85.50 99 ILE A C 1
ATOM 803 O O . ILE A 1 99 ? -8.387 16.578 20.562 1.00 85.50 99 ILE A O 1
ATOM 807 N N . PRO A 1 100 ? -7.677 18.722 20.666 1.00 85.69 100 PRO A N 1
ATOM 808 C CA . PRO A 1 100 ? -8.806 19.189 21.457 1.00 85.69 100 PRO A CA 1
ATOM 809 C C . PRO A 1 100 ? -10.096 19.106 20.631 1.00 85.69 100 PRO A C 1
ATOM 811 O O . PRO A 1 100 ? -10.166 19.662 19.536 1.00 85.69 100 PRO A O 1
ATOM 814 N N . GLN A 1 101 ? -11.117 18.415 21.136 1.00 84.88 101 GLN A N 1
ATOM 815 C CA . GLN A 1 101 ? -12.449 18.394 20.526 1.00 84.88 101 GLN A CA 1
ATOM 816 C C . GLN A 1 101 ? -13.531 18.583 21.581 1.00 84.88 101 GLN A C 1
ATOM 818 O O . GLN A 1 101 ? -13.411 18.075 22.697 1.00 84.88 101 GLN A O 1
ATOM 823 N N . THR A 1 102 ? -14.596 19.291 21.213 1.00 89.38 102 THR A N 1
ATOM 824 C CA . THR A 1 102 ? -15.776 19.456 22.062 1.00 89.38 102 THR A CA 1
ATOM 825 C C . THR A 1 102 ? -16.444 18.103 22.301 1.00 89.38 102 THR A C 1
ATOM 827 O O . THR A 1 102 ? -16.664 17.332 21.367 1.00 89.38 102 THR A O 1
ATOM 830 N N . VAL A 1 103 ? -16.740 17.812 23.563 1.00 87.50 103 VAL A N 1
ATOM 831 C CA . VAL A 1 103 ? -17.462 16.618 23.999 1.00 87.50 103 VAL A CA 1
ATOM 832 C C . VAL A 1 103 ? -18.924 16.991 24.171 1.00 87.50 103 VAL A C 1
ATOM 834 O O . VAL A 1 103 ? -19.236 18.018 24.777 1.00 87.50 103 VAL A O 1
ATOM 837 N N . TYR A 1 104 ? -19.800 16.135 23.663 1.00 91.25 104 TYR A N 1
ATOM 838 C CA . TYR A 1 104 ? -21.243 16.279 23.779 1.00 91.25 104 TYR A CA 1
ATOM 839 C C . TYR A 1 104 ? -21.802 15.120 24.603 1.00 91.25 104 TYR A C 1
ATOM 841 O O . TYR A 1 104 ? -21.293 13.999 24.515 1.00 91.25 104 TYR A O 1
ATOM 849 N N . ASP A 1 105 ? -22.815 15.388 25.422 1.00 92.94 105 ASP A N 1
ATOM 850 C CA . ASP A 1 105 ? -23.590 14.332 26.072 1.00 92.94 105 ASP A CA 1
ATOM 851 C C . ASP A 1 105 ? -24.579 13.665 25.093 1.00 92.94 105 ASP A C 1
ATOM 853 O O . ASP A 1 105 ? -24.636 13.988 23.903 1.00 92.94 105 ASP A O 1
ATOM 857 N N . LYS A 1 106 ? -25.353 12.697 25.598 1.00 92.38 106 LYS A N 1
ATOM 858 C CA . LYS A 1 106 ? -26.357 11.945 24.823 1.00 92.38 106 LYS A CA 1
ATOM 859 C C . LYS A 1 106 ? -27.464 12.826 24.223 1.00 92.38 106 LYS A C 1
ATOM 861 O O . LYS A 1 106 ? -28.081 12.415 23.246 1.00 92.38 106 LYS A O 1
ATOM 866 N N . ASP A 1 107 ? -27.687 14.009 24.791 1.00 94.81 107 ASP A N 1
ATOM 867 C CA . ASP A 1 107 ? -28.718 14.964 24.381 1.00 94.81 107 ASP A CA 1
ATOM 868 C C . ASP A 1 107 ? -28.129 16.050 23.453 1.00 94.81 107 ASP A C 1
ATOM 870 O O . ASP A 1 107 ? -28.808 17.002 23.071 1.00 94.81 107 ASP A O 1
ATOM 874 N N . GLY A 1 108 ? -26.854 15.909 23.062 1.00 92.88 108 GLY A N 1
ATOM 875 C CA . GLY A 1 108 ? -26.158 16.818 22.154 1.00 92.88 108 GLY A CA 1
ATOM 876 C C . GLY A 1 108 ? -25.687 18.117 22.810 1.00 92.88 108 GLY A C 1
ATOM 877 O O . GLY A 1 108 ? -25.259 19.033 22.104 1.00 92.88 108 GLY A O 1
ATOM 878 N N . LYS A 1 109 ? -25.730 18.230 24.143 1.00 94.81 109 LYS A N 1
ATOM 879 C CA . LYS A 1 109 ? -25.245 19.412 24.860 1.00 94.81 109 LYS A CA 1
ATOM 880 C C . LYS A 1 109 ? -23.731 19.333 25.024 1.00 94.81 109 LYS A C 1
ATOM 882 O O . LYS A 1 109 ? -23.189 18.317 25.454 1.00 94.81 109 LYS A O 1
ATOM 887 N N . ALA A 1 110 ? -23.035 20.422 24.699 1.00 93.88 110 ALA A N 1
ATOM 888 C CA . ALA A 1 110 ? -21.598 20.524 24.929 1.00 93.88 110 ALA A CA 1
ATOM 889 C C . ALA A 1 110 ? -21.303 20.501 26.438 1.00 93.88 110 ALA A C 1
ATOM 891 O O . ALA A 1 110 ? -21.811 21.336 27.188 1.00 93.88 110 ALA A O 1
ATOM 892 N N . ILE A 1 111 ? -20.462 19.563 26.870 1.00 93.38 111 ILE A N 1
ATOM 893 C CA . ILE A 1 111 ? -20.085 19.367 28.281 1.00 93.38 111 ILE A CA 1
ATOM 894 C C . ILE A 1 111 ? -18.603 19.661 28.555 1.00 93.38 111 ILE A C 1
ATOM 896 O O . ILE A 1 111 ? -18.137 19.501 29.680 1.00 93.38 111 ILE A O 1
ATOM 900 N N . GLY A 1 112 ? -17.852 20.104 27.542 1.00 89.12 112 GLY A N 1
ATOM 901 C CA . GLY A 1 112 ? -16.454 20.519 27.677 1.00 89.12 112 GLY A CA 1
ATOM 902 C C . GLY A 1 112 ? -15.602 20.147 26.466 1.00 89.12 112 GLY A C 1
ATOM 903 O O . GLY A 1 112 ? -16.128 19.857 25.393 1.00 89.12 112 GLY A O 1
ATOM 904 N N . THR A 1 113 ? -14.281 20.130 26.648 1.00 87.38 113 THR A N 1
ATOM 905 C CA . THR A 1 113 ? -13.302 19.770 25.608 1.00 87.38 113 THR A CA 1
ATOM 906 C C . THR A 1 113 ? -12.454 18.591 26.076 1.00 87.38 113 THR A C 1
ATOM 908 O O . THR A 1 113 ? -11.865 18.632 27.153 1.00 87.38 113 THR A O 1
ATOM 911 N N . GLY A 1 114 ? -12.374 17.540 25.259 1.00 80.81 114 GLY A N 1
ATOM 912 C CA . GLY A 1 114 ? -11.549 16.356 25.490 1.00 80.81 114 GLY A CA 1
ATOM 913 C C . GLY A 1 114 ? -10.340 16.307 24.555 1.00 80.81 114 GLY A C 1
ATOM 914 O O . GLY A 1 114 ? -10.348 16.889 23.472 1.00 80.81 114 GLY A O 1
ATOM 915 N N . SER A 1 115 ? -9.288 15.596 24.965 1.00 81.94 115 SER A N 1
ATOM 916 C CA . SER A 1 115 ? -8.116 15.323 24.121 1.00 81.94 115 SER A CA 1
ATOM 917 C C . SER A 1 115 ? -8.275 13.977 23.415 1.00 81.94 115 SER A C 1
ATOM 919 O O . SER A 1 115 ? -8.007 12.925 23.999 1.00 81.94 115 SER A O 1
ATOM 921 N N . PHE A 1 116 ? -8.702 14.016 22.154 1.00 84.44 116 PHE A N 1
ATOM 922 C CA . PHE A 1 116 ? -8.860 12.835 21.301 1.00 84.44 116 PHE A CA 1
ATOM 923 C C . PHE A 1 116 ? -7.713 12.726 20.307 1.00 84.44 116 PHE A C 1
ATOM 925 O O . PHE A 1 116 ? -6.942 13.663 20.140 1.00 84.44 116 PHE A O 1
ATOM 932 N N . MET A 1 117 ? -7.580 11.591 19.629 1.00 89.44 117 MET A N 1
ATOM 933 C CA . MET A 1 117 ? -6.567 11.427 18.583 1.00 89.44 117 MET A CA 1
ATOM 934 C C . MET A 1 117 ? -7.167 10.783 17.333 1.00 89.44 117 MET A C 1
ATOM 936 O O . MET A 1 117 ? -8.370 10.849 17.142 1.00 89.44 117 MET A O 1
ATOM 940 N N . LYS A 1 118 ? -6.369 10.186 16.443 1.00 92.06 118 LYS A N 1
ATOM 941 C CA . LYS A 1 118 ? -6.836 9.543 15.205 1.00 92.06 118 LYS A CA 1
ATOM 942 C C . LYS A 1 118 ? -7.760 8.345 15.474 1.00 92.06 118 LYS A C 1
ATOM 944 O O . LYS A 1 118 ? -7.775 7.748 16.553 1.00 92.06 118 LYS A O 1
ATOM 949 N N . TYR A 1 119 ? -8.533 7.974 14.463 1.00 92.38 119 TYR A N 1
ATOM 950 C CA . TYR A 1 119 ? -9.256 6.711 14.419 1.00 92.38 119 TYR A CA 1
ATOM 951 C C . TYR A 1 119 ? -8.305 5.577 14.040 1.00 92.38 119 TYR A C 1
ATOM 953 O O . TYR A 1 119 ? -7.576 5.690 13.052 1.00 92.38 119 TYR A O 1
ATOM 961 N N . ARG A 1 120 ? -8.343 4.479 14.800 1.00 93.31 120 ARG A N 1
ATOM 962 C CA . ARG A 1 120 ? -7.851 3.180 14.339 1.00 93.31 120 ARG A CA 1
ATOM 963 C C . ARG A 1 120 ? -8.993 2.491 13.606 1.00 93.31 120 ARG A C 1
ATOM 965 O O . ARG A 1 120 ? -10.072 2.341 14.175 1.00 93.31 120 ARG A O 1
ATOM 972 N N . ILE A 1 121 ? -8.747 2.101 12.367 1.00 95.38 121 ILE A N 1
ATOM 973 C CA . ILE A 1 121 ? -9.719 1.433 11.507 1.00 95.38 121 ILE A CA 1
ATOM 974 C C . ILE A 1 121 ? -9.177 0.039 11.233 1.00 95.38 121 ILE A C 1
ATOM 976 O O . ILE A 1 121 ? -8.124 -0.109 10.609 1.00 95.38 121 ILE A O 1
ATOM 980 N N . ASP A 1 122 ? -9.891 -0.960 11.730 1.00 95.88 122 ASP A N 1
ATOM 981 C CA . ASP A 1 122 ? -9.583 -2.370 11.564 1.00 95.88 122 ASP A CA 1
ATOM 982 C C . ASP A 1 122 ? -10.518 -2.946 10.488 1.00 95.88 122 ASP A C 1
ATOM 984 O O . ASP A 1 122 ? -11.729 -2.713 10.495 1.00 95.88 122 ASP A O 1
ATOM 988 N N . ASN A 1 123 ? -9.954 -3.693 9.541 1.00 96.94 123 ASN A N 1
ATOM 989 C CA . ASN A 1 123 ? -10.683 -4.340 8.453 1.00 96.94 123 ASN A CA 1
ATOM 990 C C . ASN A 1 123 ? -10.339 -5.832 8.433 1.00 96.94 123 ASN A C 1
ATOM 992 O O . ASN A 1 123 ? -9.206 -6.223 8.729 1.00 96.94 123 ASN A O 1
ATOM 996 N N . SER A 1 124 ? -11.306 -6.668 8.078 1.00 96.75 124 SER A N 1
ATOM 997 C CA . SER A 1 124 ? -11.089 -8.083 7.775 1.00 96.75 124 SER A CA 1
ATOM 998 C C . SER A 1 124 ? -11.021 -8.309 6.265 1.00 96.75 124 SER A C 1
ATOM 1000 O O . SER A 1 124 ? -11.215 -7.389 5.467 1.00 96.75 124 SER A O 1
ATOM 1002 N N . LEU A 1 125 ? -10.717 -9.544 5.875 1.00 96.69 125 LEU A N 1
ATOM 1003 C CA . LEU A 1 125 ? -10.666 -9.973 4.481 1.00 96.69 125 LEU A CA 1
ATOM 1004 C C . LEU A 1 125 ? -11.905 -10.812 4.131 1.00 96.69 125 LEU A C 1
ATOM 1006 O O . LEU A 1 125 ? -12.499 -11.422 5.019 1.00 96.69 125 LEU A O 1
ATOM 1010 N N . LYS A 1 126 ? -12.293 -10.860 2.851 1.00 96.25 126 LYS A N 1
ATOM 1011 C CA . LYS A 1 126 ? -13.298 -11.813 2.337 1.00 96.25 126 LYS A CA 1
ATOM 1012 C C . LYS A 1 126 ? -12.677 -13.167 2.006 1.00 96.25 126 LYS A C 1
ATOM 1014 O O . LYS A 1 126 ? -13.268 -14.201 2.300 1.00 96.25 126 LYS A O 1
ATOM 1019 N N . THR A 1 127 ? -11.487 -13.155 1.411 1.00 95.06 127 THR A N 1
ATOM 1020 C CA . THR A 1 127 ? -10.691 -14.347 1.096 1.00 95.06 127 THR A CA 1
ATOM 1021 C C . THR A 1 127 ? -9.234 -14.135 1.482 1.00 95.06 127 THR A C 1
ATOM 1023 O O . THR A 1 127 ? -8.831 -13.035 1.859 1.00 95.06 127 THR A O 1
ATOM 1026 N N . ASP A 1 128 ? -8.420 -15.182 1.364 1.00 95.31 128 ASP A N 1
ATOM 1027 C CA . ASP A 1 128 ? -6.972 -15.035 1.480 1.00 95.31 128 ASP A CA 1
ATOM 1028 C C . ASP A 1 128 ? -6.458 -13.964 0.504 1.00 95.31 128 ASP A C 1
ATOM 1030 O O . ASP A 1 128 ? -6.843 -13.946 -0.667 1.00 95.31 128 ASP A O 1
ATOM 1034 N N . LEU A 1 129 ? -5.581 -13.082 0.989 1.00 95.12 129 LEU A N 1
ATOM 1035 C CA . LEU A 1 129 ? -5.034 -11.969 0.214 1.00 95.12 129 LEU A CA 1
ATOM 1036 C C . LEU A 1 129 ? -3.543 -12.187 -0.034 1.00 95.12 129 LEU A C 1
ATOM 1038 O O . LEU A 1 129 ? -2.750 -12.312 0.900 1.00 95.12 129 LEU A O 1
ATOM 1042 N N . LYS A 1 130 ? -3.151 -12.207 -1.307 1.00 95.44 130 LYS A N 1
ATOM 1043 C CA . LYS A 1 130 ? -1.752 -12.334 -1.720 1.00 95.44 130 LYS A CA 1
ATOM 1044 C C . LYS A 1 130 ? -1.077 -10.961 -1.713 1.00 95.44 130 LYS A C 1
ATOM 1046 O O . LYS A 1 130 ? -1.570 -10.027 -2.350 1.00 95.44 130 LYS A O 1
ATOM 1051 N N . VAL A 1 131 ? 0.056 -10.863 -1.024 1.00 94.88 131 VAL A N 1
ATOM 1052 C CA . VAL A 1 131 ? 0.870 -9.648 -0.911 1.00 94.88 131 VAL A CA 1
ATOM 1053 C C . VAL A 1 131 ? 2.148 -9.836 -1.716 1.00 94.88 131 VAL A C 1
ATOM 1055 O O . VAL A 1 131 ? 2.926 -10.755 -1.445 1.00 94.88 131 VAL A O 1
ATOM 1058 N N . ALA A 1 132 ? 2.377 -8.963 -2.693 1.00 94.12 132 ALA A N 1
ATOM 1059 C CA . ALA A 1 132 ? 3.622 -8.963 -3.444 1.00 94.12 132 ALA A CA 1
ATOM 1060 C C . ALA A 1 132 ? 4.780 -8.488 -2.557 1.00 94.12 132 ALA A C 1
ATOM 1062 O O . ALA A 1 132 ? 4.713 -7.413 -1.949 1.00 94.12 132 ALA A O 1
ATOM 1063 N N . SER A 1 133 ? 5.858 -9.270 -2.531 1.00 90.69 133 SER A N 1
ATOM 1064 C CA . SER A 1 133 ? 7.154 -8.826 -2.014 1.00 90.69 133 SER A CA 1
ATOM 1065 C C . SER A 1 133 ? 7.723 -7.665 -2.833 1.00 90.69 133 SER A C 1
ATOM 1067 O O . SER A 1 133 ? 7.203 -7.316 -3.896 1.00 90.69 133 SER A O 1
ATOM 1069 N N . GLU A 1 134 ? 8.814 -7.064 -2.360 1.00 89.88 134 GLU A N 1
ATOM 1070 C CA . GLU A 1 134 ? 9.512 -6.036 -3.137 1.00 89.88 134 GLU A CA 1
ATOM 1071 C C . GLU A 1 134 ? 9.960 -6.569 -4.508 1.00 89.88 134 GLU A C 1
ATOM 1073 O O . GLU A 1 134 ? 9.731 -5.908 -5.517 1.00 89.88 134 GLU A O 1
ATOM 1078 N N . ASP A 1 135 ? 10.550 -7.766 -4.562 1.00 88.38 135 ASP A N 1
ATOM 1079 C CA . ASP A 1 135 ? 11.016 -8.383 -5.806 1.00 88.38 135 ASP A CA 1
ATOM 1080 C C . ASP A 1 135 ? 9.852 -8.677 -6.766 1.00 88.38 135 ASP A C 1
ATOM 1082 O O . ASP A 1 135 ? 9.935 -8.365 -7.957 1.00 88.38 135 ASP A O 1
ATOM 1086 N N . SER A 1 136 ? 8.747 -9.235 -6.262 1.00 92.50 136 SER A N 1
ATOM 1087 C CA . SER A 1 136 ? 7.566 -9.536 -7.083 1.00 92.50 136 SER A CA 1
ATOM 1088 C C . SER A 1 136 ? 6.858 -8.271 -7.566 1.00 92.50 136 SER A C 1
ATOM 1090 O O . SER A 1 136 ? 6.505 -8.173 -8.742 1.00 92.50 136 SER A O 1
ATOM 1092 N N . GLY A 1 137 ? 6.693 -7.272 -6.694 1.00 93.69 137 GLY A N 1
ATOM 1093 C CA . GLY A 1 137 ? 6.126 -5.974 -7.060 1.00 93.69 137 GLY A CA 1
ATOM 1094 C C . GLY A 1 137 ? 6.990 -5.252 -8.094 1.00 93.69 137 GLY A C 1
ATOM 1095 O O . GLY A 1 137 ? 6.472 -4.774 -9.105 1.00 93.69 137 GLY A O 1
ATOM 1096 N N . ALA A 1 138 ? 8.314 -5.265 -7.908 1.00 93.06 138 ALA A N 1
ATOM 1097 C CA . ALA A 1 138 ? 9.260 -4.732 -8.879 1.00 93.06 138 ALA A CA 1
ATOM 1098 C C . ALA A 1 138 ? 9.166 -5.479 -10.214 1.00 93.06 138 ALA A C 1
ATOM 1100 O O . ALA A 1 138 ? 9.165 -4.845 -11.262 1.00 93.06 138 ALA A O 1
ATOM 1101 N N . LYS A 1 139 ? 9.014 -6.808 -10.211 1.00 92.50 139 LYS A N 1
ATOM 1102 C CA . LYS A 1 139 ? 8.824 -7.576 -11.446 1.00 92.50 139 LYS A CA 1
ATOM 1103 C C . LYS A 1 139 ? 7.566 -7.148 -12.210 1.00 92.50 139 LYS A C 1
ATOM 1105 O O . LYS A 1 139 ? 7.656 -6.922 -13.415 1.00 92.50 139 LYS A O 1
ATOM 1110 N N . VAL A 1 140 ? 6.422 -7.001 -11.537 1.00 95.69 140 VAL A N 1
ATOM 1111 C CA . VAL A 1 140 ? 5.182 -6.524 -12.182 1.00 95.69 140 VAL A CA 1
ATOM 1112 C C . VAL A 1 140 ? 5.368 -5.111 -12.734 1.00 95.69 140 VAL A C 1
ATOM 1114 O O . VAL A 1 140 ? 5.018 -4.844 -13.881 1.00 95.69 140 VAL A O 1
ATOM 1117 N N . PHE A 1 141 ? 5.992 -4.226 -11.954 1.00 95.06 141 PHE A N 1
ATOM 1118 C CA . PHE A 1 141 ? 6.334 -2.869 -12.377 1.00 95.06 141 PHE A CA 1
ATOM 1119 C C . PHE A 1 141 ? 7.209 -2.867 -13.641 1.00 95.06 141 PHE A C 1
ATOM 1121 O O . PHE A 1 141 ? 6.941 -2.121 -14.580 1.00 95.06 141 PHE A O 1
ATOM 1128 N N . MET A 1 142 ? 8.226 -3.731 -13.697 1.00 90.38 142 MET A N 1
ATOM 1129 C CA . MET A 1 142 ? 9.118 -3.875 -14.852 1.00 90.38 142 MET A CA 1
ATOM 1130 C C . MET A 1 142 ? 8.397 -4.412 -16.085 1.00 90.38 142 MET A C 1
ATOM 1132 O O . MET A 1 142 ? 8.661 -3.965 -17.202 1.00 90.38 142 MET A O 1
ATOM 1136 N N . ASP A 1 143 ? 7.512 -5.387 -15.898 1.00 92.69 143 ASP A N 1
ATOM 1137 C CA . ASP A 1 143 ? 6.738 -5.960 -16.992 1.00 92.69 143 ASP A CA 1
ATOM 1138 C C . ASP A 1 143 ? 5.749 -4.919 -17.551 1.00 92.69 143 ASP A C 1
ATOM 1140 O O . ASP A 1 143 ? 5.602 -4.830 -18.770 1.00 92.69 143 ASP A O 1
ATOM 1144 N N . LEU A 1 144 ? 5.156 -4.070 -16.699 1.00 95.19 144 LEU A N 1
ATOM 1145 C CA . LEU A 1 144 ? 4.326 -2.935 -17.121 1.00 95.19 144 LEU A CA 1
ATOM 1146 C C . LEU A 1 144 ? 5.148 -1.859 -17.845 1.00 95.19 144 LEU A C 1
ATOM 1148 O O . LEU A 1 144 ? 4.768 -1.434 -18.933 1.00 95.19 144 LEU A O 1
ATOM 1152 N N . TYR A 1 145 ? 6.309 -1.481 -17.303 1.00 90.88 145 TYR A N 1
ATOM 1153 C CA . TYR A 1 145 ? 7.246 -0.529 -17.914 1.00 90.88 145 TYR A CA 1
ATOM 1154 C C . TYR A 1 145 ? 7.641 -0.900 -19.348 1.00 90.88 145 TYR A C 1
ATOM 1156 O O . TYR A 1 145 ? 7.789 -0.026 -20.196 1.00 90.88 145 TYR A O 1
ATOM 1164 N N . LYS A 1 146 ? 7.787 -2.194 -19.645 1.00 89.00 146 LYS A N 1
ATOM 1165 C CA . LYS A 1 146 ? 8.139 -2.673 -20.992 1.00 89.00 146 LYS A CA 1
ATOM 1166 C C . LYS A 1 146 ? 6.964 -2.679 -21.971 1.00 89.00 146 LYS A C 1
ATOM 1168 O O . LYS A 1 146 ? 7.197 -2.697 -23.176 1.00 89.00 146 LYS A O 1
ATOM 1173 N N . LYS A 1 147 ? 5.727 -2.746 -21.474 1.00 94.25 147 LYS A N 1
ATOM 1174 C CA . LYS A 1 147 ? 4.523 -2.996 -22.285 1.00 94.25 147 LYS A CA 1
ATOM 1175 C C . LYS A 1 147 ? 3.659 -1.752 -22.483 1.00 94.25 147 LYS A C 1
ATOM 1177 O O . LYS A 1 147 ? 3.056 -1.610 -23.541 1.00 94.25 147 LYS A O 1
ATOM 1182 N N . ASP A 1 148 ? 3.588 -0.865 -21.491 1.00 96.69 148 ASP A N 1
ATOM 1183 C CA . ASP A 1 148 ? 2.744 0.332 -21.525 1.00 96.69 148 ASP A CA 1
ATOM 1184 C C . ASP A 1 148 ? 3.589 1.580 -21.795 1.00 96.69 148 ASP A C 1
ATOM 1186 O O . ASP A 1 148 ? 4.413 1.996 -20.979 1.00 96.69 148 ASP A O 1
ATOM 1190 N N . ARG A 1 149 ? 3.374 2.191 -22.965 1.00 95.00 149 ARG A N 1
ATOM 1191 C CA . ARG A 1 149 ? 4.141 3.357 -23.425 1.00 95.00 149 ARG A CA 1
ATOM 1192 C C . ARG A 1 149 ? 3.964 4.582 -22.527 1.00 95.00 149 ARG A C 1
ATOM 1194 O O . ARG A 1 149 ? 4.910 5.343 -22.347 1.00 95.00 149 ARG A O 1
ATOM 1201 N N . ASP A 1 150 ? 2.770 4.809 -21.989 1.00 96.25 150 ASP A N 1
ATOM 1202 C CA . ASP A 1 150 ? 2.534 5.966 -21.122 1.00 96.25 150 ASP A CA 1
ATOM 1203 C C . ASP A 1 150 ? 3.143 5.744 -19.732 1.00 96.25 150 ASP A C 1
ATOM 1205 O O . ASP A 1 150 ? 3.778 6.651 -19.202 1.00 96.25 150 ASP A O 1
ATOM 1209 N N . PHE A 1 151 ? 3.073 4.524 -19.196 1.00 94.94 151 PHE A N 1
ATOM 1210 C CA . PHE A 1 151 ? 3.767 4.158 -17.964 1.00 94.94 151 PHE A CA 1
ATOM 1211 C C . PHE A 1 151 ? 5.287 4.266 -18.132 1.00 94.94 151 PHE A C 1
ATOM 1213 O O . PHE A 1 151 ? 5.964 4.834 -17.278 1.00 94.94 151 PHE A O 1
ATOM 1220 N N . TYR A 1 152 ? 5.830 3.808 -19.264 1.00 91.75 152 TYR A N 1
ATOM 1221 C CA . TYR A 1 152 ? 7.231 4.028 -19.632 1.00 91.75 152 TYR A CA 1
ATOM 1222 C C . TYR A 1 152 ? 7.600 5.519 -19.600 1.00 91.75 152 TYR A C 1
ATOM 1224 O O . TYR A 1 152 ? 8.579 5.903 -18.955 1.00 91.75 152 TYR A O 1
ATOM 1232 N N . ASN A 1 153 ? 6.806 6.371 -20.260 1.00 91.88 153 ASN A N 1
ATOM 1233 C CA . ASN A 1 153 ? 7.045 7.816 -20.309 1.00 91.88 153 ASN A CA 1
ATOM 1234 C C . ASN A 1 153 ? 6.957 8.444 -18.917 1.00 91.88 153 ASN A C 1
ATOM 1236 O O . ASN A 1 153 ? 7.769 9.292 -18.571 1.00 91.88 153 ASN A O 1
ATOM 1240 N N . PHE A 1 154 ? 5.989 8.020 -18.108 1.00 91.69 154 PHE A N 1
ATOM 1241 C CA . PHE A 1 154 ? 5.846 8.474 -16.734 1.00 91.69 154 PHE A CA 1
ATOM 1242 C C . PHE A 1 154 ? 7.079 8.128 -15.890 1.00 91.69 154 PHE A C 1
ATOM 1244 O O . PHE A 1 154 ? 7.598 8.989 -15.187 1.00 91.69 154 PHE A O 1
ATOM 1251 N N . VAL A 1 155 ? 7.568 6.887 -15.976 1.00 89.06 155 VAL A N 1
ATOM 1252 C CA . VAL A 1 155 ? 8.715 6.415 -15.188 1.00 89.06 155 VAL A CA 1
ATOM 1253 C C . VAL A 1 155 ? 10.016 7.094 -15.620 1.00 89.06 155 VAL A C 1
ATOM 1255 O O . VAL A 1 155 ? 10.830 7.445 -14.769 1.00 89.06 155 VAL A O 1
ATOM 1258 N N . THR A 1 156 ? 10.229 7.267 -16.927 1.00 86.00 156 THR A N 1
ATOM 1259 C CA . THR A 1 156 ? 11.458 7.870 -17.481 1.00 86.00 156 THR A CA 1
ATOM 1260 C C . THR A 1 156 ? 11.502 9.394 -17.342 1.00 86.00 156 THR A C 1
ATOM 1262 O O . THR A 1 156 ? 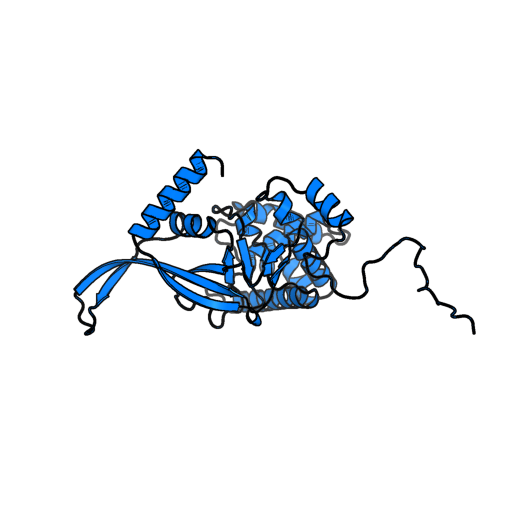12.584 9.996 -17.325 1.00 86.00 156 THR A O 1
ATOM 1265 N N . ASP A 1 157 ? 10.345 10.033 -17.188 1.00 86.88 157 ASP A N 1
ATOM 1266 C CA . ASP A 1 157 ? 10.236 11.460 -16.941 1.00 86.88 157 ASP A CA 1
ATOM 1267 C C . ASP A 1 157 ? 10.462 11.781 -15.454 1.00 86.88 157 ASP A C 1
ATOM 1269 O O . ASP A 1 157 ? 9.680 11.454 -14.561 1.00 86.88 157 ASP A O 1
ATOM 1273 N N . ARG A 1 158 ? 11.565 12.486 -15.191 1.00 79.75 158 ARG A N 1
ATOM 1274 C CA . ARG A 1 158 ? 11.968 12.898 -13.845 1.00 79.75 158 ARG A CA 1
ATOM 1275 C C . ARG A 1 158 ? 10.963 13.856 -13.208 1.00 79.75 158 ARG A C 1
ATOM 1277 O O . ARG A 1 158 ? 10.772 13.805 -11.998 1.00 79.75 158 ARG A O 1
ATOM 1284 N N . GLU A 1 159 ? 10.364 14.755 -13.978 1.00 81.00 159 GLU A N 1
ATOM 1285 C CA . GLU A 1 159 ? 9.403 15.724 -13.451 1.00 81.00 159 GLU A CA 1
ATOM 1286 C C . GLU A 1 159 ? 8.065 15.065 -13.158 1.00 81.00 159 GLU A C 1
ATOM 1288 O O . GLU A 1 159 ? 7.478 15.349 -12.113 1.00 81.00 159 GLU A O 1
ATOM 1293 N N . ARG A 1 160 ? 7.632 14.135 -14.017 1.00 85.44 160 ARG A N 1
ATOM 1294 C CA . ARG A 1 160 ? 6.442 13.328 -13.737 1.00 85.44 160 ARG A CA 1
ATOM 1295 C C . ARG A 1 160 ? 6.673 12.432 -12.534 1.00 85.44 160 ARG A C 1
ATOM 1297 O O . ARG A 1 160 ? 5.913 12.542 -11.595 1.00 85.44 160 ARG A O 1
ATOM 1304 N N . MET A 1 161 ? 7.731 11.623 -12.483 1.00 81.94 161 MET A N 1
ATOM 1305 C CA . MET A 1 161 ? 7.899 10.633 -11.409 1.00 81.94 161 MET A CA 1
ATOM 1306 C C . MET A 1 161 ? 8.412 11.221 -10.085 1.00 81.94 161 MET A C 1
ATOM 1308 O O . MET A 1 161 ? 8.009 10.799 -9.002 1.00 81.94 161 MET A O 1
ATOM 1312 N N . GLN A 1 162 ? 9.309 12.208 -10.142 1.00 76.44 162 GLN A N 1
ATOM 1313 C CA . GLN A 1 162 ? 9.981 12.760 -8.957 1.00 76.44 162 GLN A CA 1
ATOM 1314 C C . GLN A 1 162 ? 9.510 14.173 -8.582 1.00 76.44 162 GLN A C 1
ATOM 1316 O O . GLN A 1 162 ? 9.993 14.747 -7.601 1.00 76.44 162 GLN A O 1
ATOM 1321 N N . GLY A 1 163 ? 8.569 14.753 -9.331 1.00 73.06 163 GLY A N 1
ATOM 1322 C CA . GLY A 1 163 ? 8.017 16.085 -9.065 1.00 73.06 163 GLY A CA 1
ATOM 1323 C C . GLY A 1 163 ? 7.110 16.171 -7.835 1.00 73.06 163 GLY A C 1
ATOM 1324 O O . GLY A 1 163 ? 6.690 17.269 -7.483 1.00 73.06 163 GLY A O 1
ATOM 1325 N N . TYR A 1 164 ? 6.820 15.041 -7.186 1.00 69.56 164 TYR A N 1
ATOM 1326 C CA . TYR A 1 164 ? 5.864 14.925 -6.078 1.00 69.56 164 TYR A CA 1
ATOM 1327 C C . TYR A 1 164 ? 6.448 15.178 -4.685 1.00 69.56 164 TYR A C 1
ATOM 1329 O O . TYR A 1 164 ? 5.708 15.222 -3.705 1.00 69.56 164 TYR A O 1
ATOM 1337 N N . PHE A 1 165 ? 7.769 15.319 -4.565 1.00 65.56 165 PHE A N 1
ATOM 1338 C CA . PHE A 1 165 ? 8.394 15.573 -3.270 1.00 65.56 165 PHE A CA 1
ATOM 1339 C C . PHE A 1 165 ? 8.410 17.053 -2.901 1.00 65.56 165 PHE A C 1
ATOM 1341 O O . PHE A 1 165 ? 8.660 17.920 -3.738 1.00 65.56 165 PHE A O 1
ATOM 1348 N N . VAL A 1 166 ? 8.262 17.304 -1.599 1.00 58.06 166 VAL A N 1
ATOM 1349 C CA . VAL A 1 166 ? 8.465 18.607 -0.953 1.00 58.06 166 VAL A CA 1
ATOM 1350 C C . VAL A 1 166 ? 9.886 19.156 -1.163 1.00 58.06 166 VAL A C 1
ATOM 1352 O O . VAL A 1 166 ? 10.807 18.426 -1.530 1.00 58.06 166 VAL A O 1
ATOM 1355 N N . ASN A 1 167 ? 10.077 20.446 -0.868 1.00 55.12 167 ASN A N 1
ATOM 1356 C CA . ASN A 1 167 ? 11.300 21.230 -1.117 1.00 55.12 167 ASN A CA 1
ATOM 1357 C C . ASN A 1 167 ? 12.626 20.593 -0.631 1.00 55.12 167 ASN A C 1
ATOM 1359 O O . ASN A 1 167 ? 13.682 20.896 -1.177 1.00 55.12 167 ASN A O 1
ATOM 1363 N N . ASP A 1 168 ? 12.582 19.655 0.321 1.00 57.28 168 ASP A N 1
ATOM 1364 C CA . ASP A 1 168 ? 13.738 18.921 0.860 1.00 57.28 168 ASP A CA 1
ATOM 1365 C C . ASP A 1 168 ? 14.017 17.560 0.180 1.00 57.28 168 ASP A C 1
ATOM 1367 O O . ASP A 1 168 ? 14.768 16.732 0.703 1.00 57.28 168 ASP A O 1
ATOM 1371 N N . LYS A 1 169 ? 13.447 17.313 -1.006 1.00 58.34 169 LYS A N 1
ATOM 1372 C CA . LYS A 1 169 ? 13.537 16.043 -1.756 1.00 58.34 169 LYS A CA 1
ATOM 1373 C C . LYS A 1 169 ? 14.943 15.459 -1.891 1.00 58.34 169 LYS A C 1
ATOM 1375 O O . LYS A 1 169 ? 15.128 14.248 -1.806 1.00 58.34 169 LYS A O 1
ATOM 1380 N N . TYR A 1 170 ? 15.956 16.314 -2.010 1.00 57.69 170 TYR A N 1
ATOM 1381 C CA . TYR A 1 170 ? 17.354 15.903 -2.133 1.00 57.69 170 TYR A CA 1
ATOM 1382 C C . TYR A 1 170 ? 17.935 15.293 -0.855 1.00 57.69 170 TYR A C 1
ATOM 1384 O O . TYR A 1 170 ? 18.974 14.642 -0.932 1.00 57.69 170 TYR A O 1
ATOM 1392 N N . LYS A 1 171 ? 17.291 15.451 0.310 1.00 63.09 171 LYS A N 1
ATOM 1393 C CA . LYS A 1 171 ? 17.692 14.798 1.566 1.00 63.09 171 LYS A CA 1
ATOM 1394 C C . LYS A 1 171 ? 17.270 13.325 1.601 1.00 63.09 171 LYS A C 1
ATOM 1396 O O . LYS A 1 171 ? 17.945 12.525 2.253 1.00 63.09 171 LYS A O 1
ATOM 1401 N N . PHE A 1 172 ? 16.235 12.939 0.850 1.00 72.25 172 PHE A N 1
ATOM 1402 C CA . PHE A 1 172 ? 15.758 11.559 0.774 1.00 72.25 172 PHE A CA 1
ATOM 1403 C C . PHE A 1 172 ? 16.726 10.681 -0.033 1.00 72.25 172 PHE A C 1
ATOM 1405 O O . PHE A 1 172 ? 16.967 10.911 -1.217 1.00 72.25 172 PHE A O 1
ATOM 1412 N N . LYS A 1 173 ? 17.291 9.646 0.603 1.00 77.25 173 LYS A N 1
ATOM 1413 C CA . LYS A 1 173 ? 18.245 8.730 -0.046 1.00 77.25 173 LYS A CA 1
ATOM 1414 C C . LYS A 1 173 ? 17.637 8.047 -1.279 1.00 77.25 173 LYS A C 1
ATOM 1416 O O . LYS A 1 173 ? 18.276 8.053 -2.327 1.00 77.25 173 LYS A O 1
ATOM 1421 N N . GLY A 1 174 ? 16.400 7.553 -1.176 1.00 78.31 174 GLY A N 1
ATOM 1422 C CA . GLY A 1 174 ? 15.712 6.890 -2.290 1.00 78.31 174 GLY A CA 1
ATOM 1423 C C . GLY A 1 174 ? 15.503 7.803 -3.505 1.00 78.31 174 GLY A C 1
ATOM 1424 O O . GLY A 1 174 ? 15.629 7.344 -4.635 1.00 78.31 174 GLY A O 1
ATOM 1425 N N . TYR A 1 175 ? 15.297 9.110 -3.290 1.00 80.75 175 TYR A N 1
ATOM 1426 C CA . TYR A 1 175 ? 15.209 10.095 -4.375 1.00 80.75 175 TYR A CA 1
ATOM 1427 C C . TYR A 1 175 ? 16.518 10.152 -5.157 1.00 80.75 175 TYR A C 1
ATOM 1429 O O . TYR A 1 175 ? 16.514 10.072 -6.383 1.00 80.75 175 TYR A O 1
ATOM 1437 N N . ARG A 1 176 ? 17.648 10.286 -4.447 1.00 84.56 176 ARG A N 1
ATOM 1438 C CA . ARG A 1 176 ? 18.974 10.410 -5.071 1.00 84.56 176 ARG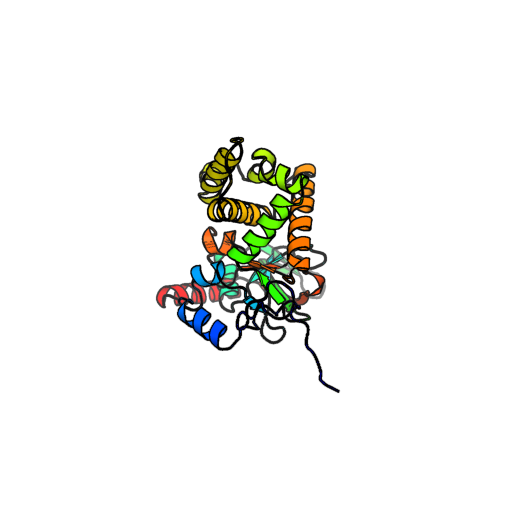 A CA 1
ATOM 1439 C C . ARG A 1 176 ? 19.350 9.146 -5.843 1.00 84.56 176 ARG A C 1
ATOM 1441 O O . ARG A 1 176 ? 19.842 9.251 -6.961 1.00 84.56 176 ARG A O 1
ATOM 1448 N N . GLU A 1 177 ? 19.081 7.975 -5.268 1.00 87.12 177 GLU A N 1
ATOM 1449 C CA . GLU A 1 177 ? 19.334 6.679 -5.910 1.00 87.12 177 GLU A CA 1
ATOM 1450 C C . GLU A 1 177 ? 18.506 6.524 -7.192 1.00 87.12 177 GLU A C 1
ATOM 1452 O O . GLU A 1 177 ? 19.061 6.260 -8.257 1.00 87.12 177 GLU A O 1
ATOM 1457 N N . ALA A 1 178 ? 17.197 6.784 -7.123 1.00 87.81 178 ALA A N 1
ATOM 1458 C CA . ALA A 1 178 ? 16.336 6.710 -8.297 1.00 87.81 178 ALA A CA 1
ATOM 1459 C C . ALA A 1 178 ? 16.698 7.765 -9.351 1.00 87.81 178 ALA A C 1
ATOM 1461 O O . ALA A 1 178 ? 16.698 7.458 -10.535 1.00 87.81 178 ALA A O 1
ATOM 1462 N N . ALA A 1 179 ? 17.056 8.989 -8.950 1.00 87.00 179 ALA A N 1
ATOM 1463 C CA . ALA A 1 179 ? 17.471 10.035 -9.886 1.00 87.00 179 ALA A CA 1
ATOM 1464 C C . ALA A 1 179 ? 18.747 9.653 -10.650 1.00 87.00 179 ALA A C 1
ATOM 1466 O O . ALA A 1 179 ? 18.836 9.918 -11.847 1.00 87.00 179 ALA A O 1
ATOM 1467 N N . ALA A 1 180 ? 19.711 9.010 -9.983 1.00 89.56 180 ALA A N 1
ATOM 1468 C CA . ALA A 1 180 ? 20.924 8.516 -10.628 1.00 89.56 180 ALA A CA 1
ATOM 1469 C C . ALA A 1 180 ? 20.608 7.424 -11.661 1.00 89.56 180 ALA A C 1
ATOM 1471 O O . ALA A 1 180 ? 21.119 7.473 -12.778 1.00 89.56 180 ALA A O 1
ATOM 1472 N N . VAL A 1 181 ? 19.729 6.477 -11.320 1.00 90.69 181 VAL A N 1
ATOM 1473 C CA . VAL A 1 181 ? 19.294 5.419 -12.245 1.00 90.69 181 VAL A CA 1
ATOM 1474 C C . VAL A 1 181 ? 18.520 5.996 -13.433 1.00 90.69 181 VAL A C 1
ATOM 1476 O O . VAL A 1 181 ? 18.846 5.695 -14.578 1.00 90.69 181 VAL A O 1
ATOM 1479 N N . LEU A 1 182 ? 17.548 6.877 -13.182 1.00 87.44 182 LEU A N 1
ATOM 1480 C CA . LEU A 1 182 ? 16.782 7.547 -14.237 1.00 87.44 182 LEU A CA 1
ATOM 1481 C C . LEU A 1 182 ? 17.675 8.405 -15.141 1.00 87.44 182 LEU A C 1
ATOM 1483 O O . LEU A 1 182 ? 17.387 8.537 -16.325 1.00 87.44 182 LEU A O 1
ATOM 1487 N N . GLY A 1 183 ? 18.762 8.969 -14.603 1.00 87.81 183 GLY A N 1
ATOM 1488 C CA . GLY A 1 183 ? 19.788 9.659 -15.382 1.00 87.81 183 GLY A CA 1
ATOM 1489 C C . GLY A 1 183 ? 20.445 8.739 -16.410 1.00 87.81 183 GLY A C 1
ATOM 1490 O O . GLY A 1 183 ? 20.462 9.080 -17.588 1.00 87.81 183 GLY A O 1
ATOM 1491 N N . LYS A 1 184 ? 20.894 7.551 -15.985 1.00 90.06 184 LYS A N 1
ATOM 1492 C CA . LYS A 1 184 ? 21.476 6.537 -16.883 1.00 90.06 184 LYS A CA 1
ATOM 1493 C C . LYS A 1 184 ? 20.471 6.045 -17.921 1.00 90.06 184 LYS A C 1
ATOM 1495 O O . LYS A 1 184 ? 20.801 5.916 -19.087 1.00 90.06 184 LYS A O 1
ATOM 1500 N N . MET A 1 185 ? 19.216 5.838 -17.520 1.00 85.31 185 MET A N 1
ATOM 1501 C CA . MET A 1 185 ? 18.141 5.383 -18.415 1.00 85.31 185 MET A CA 1
ATOM 1502 C C . MET A 1 185 ? 17.797 6.361 -19.550 1.00 85.31 185 MET A C 1
ATOM 1504 O O . MET A 1 185 ? 17.038 5.993 -20.442 1.00 85.31 185 MET A O 1
ATOM 1508 N N . ARG A 1 186 ? 18.320 7.595 -19.532 1.00 81.12 186 ARG A N 1
ATOM 1509 C CA . ARG A 1 186 ? 18.194 8.550 -20.647 1.00 81.12 186 ARG A CA 1
ATOM 1510 C C . ARG A 1 186 ? 19.232 8.331 -21.744 1.00 81.12 186 ARG A C 1
ATOM 1512 O O . ARG A 1 186 ? 19.057 8.862 -22.837 1.00 81.12 186 ARG A O 1
ATOM 1519 N N . GLU A 1 187 ? 20.311 7.610 -21.456 1.00 85.62 187 GLU A N 1
ATOM 1520 C CA . GLU A 1 187 ? 21.331 7.285 -22.447 1.00 85.62 187 GLU A CA 1
ATOM 1521 C C . GLU A 1 187 ? 20.751 6.268 -23.450 1.00 85.62 187 GLU A C 1
ATOM 1523 O O . GLU A 1 187 ? 20.226 5.240 -23.015 1.00 85.62 187 GLU A O 1
ATOM 1528 N N . PRO A 1 188 ? 20.831 6.517 -24.774 1.00 81.31 188 PRO A N 1
ATOM 1529 C CA . PRO A 1 1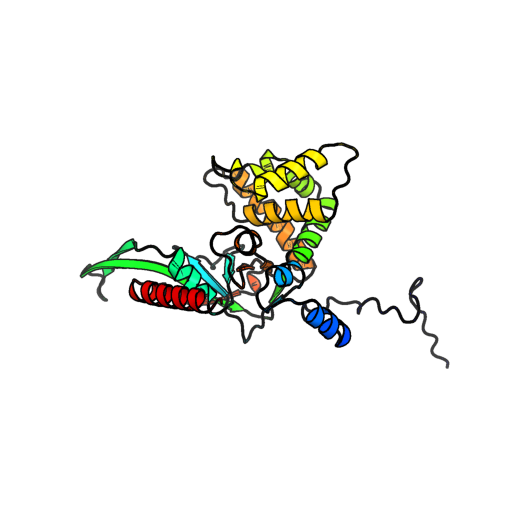88 ? 20.169 5.686 -25.789 1.00 81.31 188 PRO A CA 1
ATOM 1530 C C . PRO A 1 188 ? 20.503 4.190 -25.722 1.00 81.31 188 PRO A C 1
ATOM 1532 O O . PRO A 1 188 ? 19.647 3.353 -26.003 1.00 81.31 188 PRO A O 1
ATOM 1535 N N . ASP A 1 189 ? 21.729 3.858 -25.317 1.00 88.50 189 ASP A N 1
ATOM 1536 C CA . ASP A 1 189 ? 22.237 2.484 -25.288 1.00 88.50 189 ASP A CA 1
ATOM 1537 C C . ASP A 1 189 ? 22.147 1.830 -23.900 1.00 88.50 189 ASP A C 1
ATOM 1539 O O . ASP A 1 189 ? 22.501 0.656 -23.731 1.00 88.50 189 ASP A O 1
ATOM 1543 N N . TYR A 1 190 ? 21.660 2.557 -22.889 1.00 87.25 190 TYR A N 1
ATOM 1544 C CA . TYR A 1 190 ? 21.581 2.031 -21.534 1.00 87.25 190 TYR A CA 1
ATOM 1545 C C . TYR A 1 190 ? 20.417 1.059 -21.377 1.00 87.25 190 TYR A C 1
ATOM 1547 O O . TYR A 1 190 ? 19.244 1.394 -21.549 1.00 87.25 190 TYR A O 1
ATOM 1555 N N . LYS A 1 191 ? 20.742 -0.165 -20.963 1.00 85.00 191 LYS A N 1
ATOM 1556 C CA . LYS A 1 191 ? 19.757 -1.188 -20.609 1.00 85.00 191 LYS A CA 1
ATOM 1557 C C . LYS A 1 191 ? 19.703 -1.306 -19.087 1.00 85.00 191 LYS A C 1
ATOM 1559 O O . LYS A 1 191 ? 20.654 -1.831 -18.507 1.00 85.00 191 LYS A O 1
ATOM 1564 N N . PRO A 1 192 ? 18.627 -0.840 -18.429 1.00 83.44 192 PRO A N 1
ATOM 1565 C CA . PRO A 1 192 ? 18.542 -0.890 -16.978 1.00 83.44 192 PRO A CA 1
ATOM 1566 C C . PRO A 1 192 ? 18.534 -2.336 -16.485 1.00 83.44 192 PRO A C 1
ATOM 1568 O O . PRO A 1 192 ? 17.833 -3.202 -17.018 1.00 83.44 192 PRO A O 1
ATOM 1571 N N . THR A 1 193 ? 19.329 -2.588 -15.452 1.00 86.62 193 THR A N 1
ATOM 1572 C CA . THR A 1 193 ? 19.402 -3.885 -14.779 1.00 86.62 193 THR A CA 1
ATOM 1573 C C . THR A 1 193 ? 18.167 -4.127 -13.903 1.00 86.62 193 THR A C 1
ATOM 1575 O O . THR A 1 193 ? 17.376 -3.220 -13.634 1.00 86.62 193 THR A O 1
ATOM 1578 N N . SER A 1 194 ? 17.997 -5.354 -13.403 1.00 79.06 194 SER A N 1
ATOM 1579 C CA . SER A 1 194 ? 16.952 -5.648 -12.411 1.00 79.06 194 SER A CA 1
ATOM 1580 C C . SER A 1 194 ? 17.102 -4.800 -11.140 1.00 79.06 194 SER A C 1
ATOM 1582 O O . SER A 1 194 ? 16.099 -4.364 -10.581 1.00 79.06 194 SER A O 1
ATOM 1584 N N . ASP A 1 195 ? 18.336 -4.513 -10.713 1.00 86.00 195 ASP A N 1
ATOM 1585 C CA . ASP A 1 195 ? 18.615 -3.697 -9.523 1.00 86.00 195 ASP A CA 1
ATOM 1586 C C . ASP A 1 195 ? 18.309 -2.209 -9.759 1.00 86.00 195 ASP A C 1
ATOM 1588 O O . ASP A 1 195 ? 17.763 -1.529 -8.882 1.00 86.00 195 ASP A O 1
ATOM 1592 N N . ASP A 1 196 ? 18.591 -1.707 -10.965 1.00 88.50 196 ASP A N 1
ATOM 1593 C CA . ASP A 1 196 ? 18.200 -0.357 -11.384 1.00 88.50 196 ASP A CA 1
ATOM 1594 C C . ASP A 1 196 ? 16.680 -0.196 -11.320 1.00 88.50 196 ASP A C 1
ATOM 1596 O O . ASP A 1 196 ? 16.157 0.717 -10.679 1.00 88.50 196 ASP A O 1
ATOM 1600 N N . LEU A 1 197 ? 15.948 -1.124 -11.934 1.00 81.69 197 LEU A N 1
ATOM 1601 C CA . LEU A 1 197 ? 14.492 -1.063 -11.974 1.00 81.69 197 LEU A CA 1
ATOM 1602 C C . LEU A 1 197 ? 13.864 -1.299 -10.596 1.00 81.69 197 LEU A C 1
ATOM 1604 O O . LEU A 1 197 ? 12.835 -0.701 -10.294 1.00 81.69 197 LEU A O 1
ATOM 1608 N N . GLN A 1 198 ? 14.489 -2.098 -9.728 1.00 87.62 198 GLN A N 1
ATOM 1609 C CA . GLN A 1 198 ? 14.080 -2.217 -8.328 1.00 87.62 198 GLN A CA 1
ATOM 1610 C C . GLN A 1 198 ? 14.262 -0.890 -7.575 1.00 87.62 198 GLN A C 1
ATOM 1612 O O . GLN A 1 198 ? 13.383 -0.481 -6.815 1.00 87.62 198 GLN A O 1
ATOM 1617 N N . THR A 1 199 ? 15.362 -0.177 -7.820 1.00 89.38 199 THR A N 1
ATOM 1618 C CA . THR A 1 199 ? 15.603 1.157 -7.248 1.00 89.38 199 THR A CA 1
ATOM 1619 C C . THR A 1 199 ? 14.525 2.151 -7.688 1.00 89.38 199 THR A C 1
ATOM 1621 O O . THR A 1 199 ? 13.988 2.896 -6.867 1.00 89.38 199 THR A O 1
ATOM 1624 N N . VAL A 1 200 ? 14.146 2.124 -8.967 1.00 89.94 200 VAL A N 1
ATOM 1625 C CA . VAL A 1 200 ? 13.060 2.959 -9.503 1.00 89.94 200 VAL A CA 1
ATOM 1626 C C . VAL A 1 200 ? 11.692 2.529 -8.955 1.00 89.94 200 VAL A C 1
ATOM 1628 O O . VAL A 1 200 ? 10.885 3.388 -8.603 1.00 89.94 200 VAL A O 1
ATOM 1631 N N . TYR A 1 201 ? 11.442 1.228 -8.789 1.00 92.25 201 TYR A N 1
ATOM 1632 C CA . TYR A 1 201 ? 10.214 0.707 -8.181 1.00 92.25 201 TYR A CA 1
ATOM 1633 C C . TYR A 1 201 ? 10.025 1.189 -6.737 1.00 92.25 201 TYR A C 1
ATOM 1635 O O . TYR A 1 201 ? 8.929 1.607 -6.376 1.00 92.25 201 TYR A O 1
ATOM 1643 N N . ARG A 1 202 ? 11.078 1.201 -5.909 1.00 88.88 202 ARG A N 1
ATOM 1644 C CA . ARG A 1 202 ? 11.007 1.752 -4.538 1.00 88.88 202 ARG A CA 1
ATOM 1645 C C . ARG A 1 202 ? 10.534 3.197 -4.525 1.00 88.88 202 ARG A C 1
ATOM 1647 O O . ARG A 1 202 ? 9.744 3.600 -3.676 1.00 88.88 202 ARG A O 1
ATOM 1654 N N . MET A 1 203 ? 11.043 3.965 -5.478 1.00 87.69 203 MET A N 1
ATOM 1655 C CA . MET A 1 203 ? 10.682 5.355 -5.667 1.00 87.69 203 MET A CA 1
ATOM 1656 C C . MET A 1 203 ? 9.227 5.481 -6.152 1.00 87.69 203 MET A C 1
ATOM 1658 O O . MET A 1 203 ? 8.478 6.273 -5.592 1.00 87.69 203 MET A O 1
ATOM 1662 N N . PHE A 1 204 ? 8.775 4.637 -7.083 1.00 91.06 204 PHE A N 1
ATOM 1663 C CA . PHE A 1 204 ? 7.360 4.562 -7.459 1.00 91.06 204 PHE A CA 1
ATOM 1664 C C . PHE A 1 204 ? 6.454 4.222 -6.263 1.00 91.06 204 PHE A C 1
ATOM 1666 O O . PHE A 1 204 ? 5.485 4.928 -6.007 1.00 91.06 204 PHE A O 1
ATOM 1673 N N . ASN A 1 205 ? 6.808 3.199 -5.479 1.00 91.06 205 ASN A N 1
ATOM 1674 C CA . ASN A 1 205 ? 6.079 2.763 -4.285 1.00 91.06 205 ASN A CA 1
ATOM 1675 C C . ASN A 1 205 ? 5.900 3.901 -3.261 1.00 91.06 205 ASN A C 1
ATOM 1677 O O . ASN A 1 205 ? 4.847 4.005 -2.636 1.00 91.06 205 ASN A O 1
ATOM 1681 N N . TYR A 1 206 ? 6.884 4.804 -3.157 1.00 85.50 206 TYR A N 1
ATOM 1682 C CA . TYR A 1 206 ? 6.791 6.018 -2.345 1.00 85.50 206 TYR A CA 1
ATOM 1683 C C . TYR A 1 206 ? 5.722 7.001 -2.842 1.00 85.50 206 TYR A C 1
ATOM 1685 O O . TYR A 1 206 ? 5.056 7.628 -2.022 1.00 85.50 206 TYR A O 1
ATOM 1693 N N . VAL A 1 207 ? 5.575 7.177 -4.160 1.00 85.06 207 VAL A N 1
ATOM 1694 C CA . VAL A 1 207 ? 4.701 8.209 -4.756 1.00 85.06 207 VAL A CA 1
ATOM 1695 C C . VAL A 1 207 ? 3.289 7.733 -5.068 1.00 85.06 207 VAL A C 1
ATOM 1697 O O . VAL A 1 207 ? 2.429 8.577 -5.298 1.00 85.06 207 VAL A O 1
ATOM 1700 N N . ILE A 1 208 ? 3.008 6.429 -4.948 1.00 89.19 208 ILE A N 1
ATOM 1701 C CA . ILE A 1 208 ? 1.651 5.857 -5.027 1.00 89.19 208 ILE A CA 1
ATOM 1702 C C . ILE A 1 208 ? 0.570 6.697 -4.306 1.00 89.19 208 ILE A C 1
ATOM 1704 O O . ILE A 1 208 ? -0.499 6.888 -4.897 1.00 89.19 208 ILE A O 1
ATOM 1708 N N . PRO A 1 209 ? 0.767 7.209 -3.069 1.00 80.81 209 PRO A N 1
ATOM 1709 C CA . PRO A 1 209 ? -0.297 7.892 -2.340 1.00 80.81 209 PRO A CA 1
ATOM 1710 C C . PRO A 1 209 ? -0.496 9.341 -2.767 1.00 80.81 209 PRO A C 1
ATOM 1712 O O . PRO A 1 209 ? -1.402 9.990 -2.250 1.00 80.81 209 PRO A O 1
ATOM 1715 N N . TYR A 1 210 ? 0.353 9.875 -3.647 1.00 81.69 210 TYR A N 1
ATOM 1716 C CA . TYR A 1 210 ? 0.243 11.261 -4.058 1.00 81.69 210 TYR A CA 1
ATOM 1717 C C . TYR A 1 210 ? -1.117 11.497 -4.730 1.00 81.69 210 TYR A C 1
ATOM 1719 O O . TYR A 1 210 ? -1.498 10.807 -5.676 1.00 81.69 210 TYR A O 1
ATOM 1727 N N . ASP A 1 211 ? -1.859 12.467 -4.204 1.00 77.38 211 ASP A N 1
ATOM 1728 C CA . ASP A 1 211 ? -3.236 12.799 -4.580 1.00 77.38 211 ASP A CA 1
ATOM 1729 C C . ASP A 1 211 ? -3.354 14.166 -5.276 1.00 77.38 211 ASP A C 1
ATOM 1731 O O . ASP A 1 211 ? -4.452 14.620 -5.591 1.00 77.38 211 ASP A O 1
ATOM 1735 N N . GLY A 1 212 ? -2.222 14.819 -5.555 1.00 74.38 212 GLY A N 1
ATOM 1736 C CA . GLY A 1 212 ? -2.162 16.117 -6.224 1.00 74.38 212 GLY A CA 1
ATOM 1737 C C . GLY A 1 212 ? -1.735 17.269 -5.323 1.00 74.38 212 GLY A C 1
ATOM 1738 O O . GLY A 1 212 ? -1.140 18.212 -5.831 1.00 74.38 212 GLY A O 1
ATOM 1739 N N . GLN A 1 213 ? -1.983 17.225 -4.006 1.00 72.94 213 GLN A N 1
ATOM 1740 C CA . GLN A 1 213 ? -1.649 18.320 -3.070 1.00 72.94 213 GLN A CA 1
ATOM 1741 C C . GLN A 1 213 ? -1.942 19.741 -3.622 1.00 72.94 213 GLN A C 1
ATOM 1743 O O . GLN A 1 213 ? -1.128 20.653 -3.492 1.00 72.94 213 GLN A O 1
ATOM 1748 N N . GLY A 1 214 ? -3.090 19.924 -4.288 1.00 74.19 214 GLY A N 1
ATOM 1749 C CA . GLY A 1 214 ? -3.487 21.186 -4.937 1.00 74.19 214 GLY A CA 1
ATOM 1750 C C . GLY A 1 214 ? -3.257 21.254 -6.455 1.00 74.19 214 GLY A C 1
ATOM 1751 O O . GLY A 1 214 ? -3.853 22.098 -7.117 1.00 74.19 214 GLY A O 1
ATOM 1752 N N . ASP A 1 215 ? -2.483 20.334 -7.035 1.00 83.75 215 ASP A N 1
ATOM 1753 C CA . ASP A 1 215 ? -2.342 20.133 -8.482 1.00 83.75 215 ASP A CA 1
ATOM 1754 C C . ASP A 1 215 ? -3.153 18.905 -8.929 1.00 83.75 215 ASP A C 1
ATOM 1756 O O . ASP A 1 215 ? -2.699 17.756 -8.908 1.00 83.75 215 ASP A O 1
ATOM 1760 N N . SER A 1 216 ? -4.396 19.153 -9.345 1.00 84.75 216 SER A N 1
ATOM 1761 C CA . SER A 1 216 ? -5.329 18.099 -9.758 1.00 84.75 216 SER A CA 1
ATOM 1762 C C . SER A 1 216 ? -4.871 17.328 -11.000 1.00 84.75 216 SER A C 1
ATOM 1764 O O . SER A 1 216 ? -5.242 16.165 -11.165 1.00 84.75 216 SER A O 1
ATOM 1766 N N . ARG A 1 217 ? -4.045 17.934 -11.866 1.00 86.88 217 ARG A N 1
ATOM 1767 C CA . ARG A 1 217 ? -3.512 17.267 -13.064 1.00 86.88 217 ARG A CA 1
ATOM 1768 C C . ARG A 1 217 ? -2.478 16.228 -12.665 1.00 86.88 217 ARG A C 1
ATOM 1770 O O . ARG A 1 217 ? -2.572 15.082 -13.094 1.00 86.88 217 ARG A O 1
ATOM 1777 N N . LYS A 1 218 ? -1.543 16.613 -11.798 1.00 86.25 218 LYS A N 1
ATOM 1778 C CA . LYS A 1 218 ? -0.530 15.707 -11.249 1.00 86.25 218 LYS A CA 1
ATOM 1779 C C . LYS A 1 218 ? -1.144 14.592 -10.408 1.00 86.25 218 LYS A C 1
ATOM 1781 O O . LYS A 1 218 ? -0.713 13.447 -10.526 1.00 86.25 218 LYS A O 1
ATOM 1786 N N . GLY A 1 219 ? -2.162 14.911 -9.605 1.00 87.06 219 GLY A N 1
ATOM 1787 C CA . GLY A 1 219 ? -2.919 13.912 -8.847 1.00 87.06 219 GLY A CA 1
ATOM 1788 C C . GLY A 1 219 ? -3.604 12.892 -9.758 1.00 87.06 219 GLY A C 1
ATOM 1789 O O . GLY A 1 219 ? -3.503 11.689 -9.528 1.00 87.06 219 GLY A O 1
ATOM 1790 N N . ARG A 1 220 ? -4.229 13.357 -10.848 1.00 90.81 220 ARG A N 1
ATOM 1791 C CA . ARG A 1 220 ? -4.859 12.481 -11.846 1.00 90.81 220 ARG A CA 1
ATOM 1792 C C . ARG A 1 220 ? -3.846 11.625 -12.607 1.00 90.81 220 ARG A C 1
ATOM 1794 O O . ARG A 1 220 ? -4.125 10.455 -12.839 1.00 90.81 220 ARG A O 1
ATOM 1801 N N . ASP A 1 221 ? -2.692 12.177 -12.985 1.00 91.06 221 ASP A N 1
ATOM 1802 C CA . ASP A 1 221 ? -1.640 11.396 -13.651 1.00 91.06 221 ASP A CA 1
ATOM 1803 C C . ASP A 1 221 ? -1.162 10.258 -12.739 1.00 91.06 221 ASP A C 1
ATOM 1805 O O . ASP A 1 221 ? -1.234 9.096 -13.131 1.00 91.06 221 ASP A O 1
ATOM 1809 N N . MET A 1 222 ? -0.814 10.556 -11.480 1.00 90.69 222 MET A N 1
ATOM 1810 C CA . MET A 1 222 ? -0.429 9.523 -10.510 1.00 90.69 222 MET A CA 1
ATOM 1811 C C . MET A 1 222 ? -1.531 8.479 -10.300 1.00 90.69 222 MET A C 1
ATOM 1813 O O . MET A 1 222 ? -1.252 7.280 -10.303 1.00 90.69 222 MET A O 1
ATOM 1817 N N . TYR A 1 223 ? -2.786 8.917 -10.158 1.00 92.31 223 TYR A N 1
ATOM 1818 C CA . TYR A 1 223 ? -3.936 8.020 -10.047 1.00 92.31 223 TYR A CA 1
ATOM 1819 C C . TYR A 1 223 ? -4.034 7.056 -11.239 1.00 92.31 223 TYR A C 1
ATOM 1821 O O . TYR A 1 223 ? -4.221 5.851 -11.055 1.00 92.31 223 TYR A O 1
ATOM 1829 N N . ASN A 1 224 ? -3.851 7.555 -12.462 1.00 94.69 224 ASN A N 1
ATOM 1830 C CA . ASN A 1 224 ? -3.886 6.724 -13.661 1.00 94.69 224 ASN A CA 1
ATOM 1831 C C . ASN A 1 224 ? -2.742 5.699 -13.659 1.00 94.69 224 ASN A C 1
ATOM 1833 O O . ASN A 1 224 ? -2.980 4.513 -13.893 1.00 94.69 224 ASN A O 1
ATOM 1837 N N . GLN A 1 225 ? -1.513 6.124 -13.348 1.00 95.38 225 GLN A N 1
ATOM 1838 C CA . GLN A 1 225 ? -0.359 5.220 -13.361 1.00 95.38 225 GLN A CA 1
ATOM 1839 C C . GLN A 1 225 ? -0.416 4.177 -12.238 1.00 95.38 225 GLN A C 1
ATOM 1841 O O . GLN A 1 225 ? -0.112 3.006 -12.479 1.00 95.38 225 GLN A O 1
ATOM 1846 N N . ARG A 1 226 ? -0.855 4.550 -11.026 1.00 94.81 226 ARG A N 1
ATOM 1847 C CA . ARG A 1 226 ? -1.040 3.577 -9.936 1.00 94.81 226 ARG A CA 1
ATOM 1848 C C . ARG A 1 226 ? -2.161 2.590 -10.239 1.00 94.81 226 ARG A C 1
ATOM 1850 O O . ARG A 1 226 ? -1.994 1.410 -9.962 1.00 94.81 226 ARG A O 1
ATOM 1857 N N . THR A 1 227 ? -3.248 3.037 -10.871 1.00 96.00 227 THR A N 1
ATOM 1858 C CA . THR A 1 227 ? -4.351 2.155 -11.283 1.00 96.00 227 THR A CA 1
ATOM 1859 C C . THR A 1 227 ? -3.874 1.106 -12.287 1.00 96.00 227 THR A C 1
ATOM 1861 O O . THR A 1 227 ? -4.161 -0.075 -12.106 1.00 96.00 227 THR A O 1
ATOM 1864 N N . LYS A 1 228 ? -3.075 1.492 -13.294 1.00 97.62 228 LYS A N 1
ATOM 1865 C CA . LYS A 1 228 ? -2.452 0.533 -14.229 1.00 97.62 228 LYS A CA 1
ATOM 1866 C C . LYS A 1 228 ? -1.575 -0.488 -13.508 1.00 97.62 228 LYS A C 1
ATOM 1868 O O . LYS A 1 228 ? -1.650 -1.680 -13.795 1.00 97.62 228 LYS A O 1
ATOM 1873 N N . PHE A 1 229 ? -0.756 -0.030 -12.561 1.00 97.75 229 PHE A N 1
ATOM 1874 C CA . PHE A 1 229 ? 0.098 -0.913 -11.770 1.00 97.75 229 PHE A CA 1
ATOM 1875 C C . PHE A 1 229 ? -0.717 -1.891 -10.914 1.00 97.75 229 PHE A C 1
ATOM 1877 O O . PHE A 1 229 ? -0.461 -3.091 -10.957 1.00 97.75 229 PHE A O 1
ATOM 1884 N N . PHE A 1 230 ? -1.731 -1.412 -10.191 1.00 97.50 230 PHE A N 1
ATOM 1885 C CA . PHE A 1 230 ? -2.605 -2.266 -9.384 1.00 97.50 230 PHE A CA 1
ATOM 1886 C C . PHE A 1 230 ? -3.391 -3.262 -10.233 1.00 97.50 230 PHE A C 1
ATOM 1888 O O . PHE A 1 230 ? -3.516 -4.420 -9.839 1.00 97.50 230 PHE A O 1
ATOM 1895 N N . HIS A 1 231 ? -3.847 -2.858 -11.420 1.00 97.75 231 HIS A N 1
ATOM 1896 C CA . HIS A 1 231 ? -4.459 -3.771 -12.378 1.00 97.75 231 HIS A CA 1
ATOM 1897 C C . HIS A 1 231 ? -3.484 -4.883 -12.788 1.00 97.75 231 HIS A C 1
ATOM 1899 O O . HIS A 1 231 ? -3.811 -6.058 -12.653 1.00 97.75 231 HIS A O 1
ATOM 1905 N N . ALA A 1 232 ? -2.258 -4.530 -13.185 1.00 97.94 232 ALA A N 1
ATOM 1906 C CA . ALA A 1 232 ? -1.225 -5.507 -13.531 1.00 97.94 232 ALA A CA 1
ATOM 1907 C C . ALA A 1 232 ? -0.876 -6.439 -12.352 1.00 97.94 232 ALA A C 1
ATOM 1909 O O . ALA A 1 232 ? -0.635 -7.629 -12.548 1.00 97.94 232 ALA A O 1
ATOM 1910 N N . CYS A 1 233 ? -0.882 -5.934 -11.112 1.00 97.50 233 CYS A N 1
ATOM 1911 C CA . CYS A 1 233 ? -0.720 -6.764 -9.918 1.00 97.50 233 CYS A CA 1
ATOM 1912 C C . CYS A 1 233 ? -1.895 -7.734 -9.722 1.00 97.50 233 CYS A C 1
ATOM 1914 O O . CYS A 1 233 ? -1.666 -8.903 -9.400 1.00 97.50 233 CYS A O 1
ATOM 1916 N N . LYS A 1 234 ? -3.133 -7.273 -9.932 1.00 96.44 234 LYS A N 1
ATOM 1917 C CA . LYS A 1 234 ? -4.347 -8.093 -9.808 1.00 96.44 234 LYS A CA 1
ATOM 1918 C C . LYS A 1 234 ? -4.400 -9.188 -10.875 1.00 96.44 234 LYS A C 1
ATOM 1920 O O . LYS A 1 234 ? -4.713 -10.326 -10.539 1.00 96.44 234 LYS A O 1
ATOM 1925 N N . GLU A 1 235 ? -3.989 -8.899 -12.113 1.00 95.75 235 GLU A N 1
ATOM 1926 C CA . GLU A 1 235 ? -3.886 -9.886 -13.205 1.00 95.75 235 GLU A CA 1
ATOM 1927 C C . GLU A 1 235 ? -2.977 -11.076 -12.861 1.00 95.75 235 GLU A C 1
ATOM 1929 O O . GLU A 1 235 ? -3.246 -12.204 -13.270 1.00 95.75 235 GLU A O 1
ATOM 1934 N N . VAL A 1 236 ? -1.917 -10.849 -12.079 1.00 94.44 236 VAL A N 1
ATOM 1935 C CA . VAL A 1 236 ? -1.011 -11.916 -11.614 1.00 94.44 236 VAL A CA 1
ATOM 1936 C C . VAL A 1 236 ? -1.372 -12.456 -10.218 1.00 94.44 236 VAL A C 1
ATOM 1938 O O . VAL A 1 236 ? -0.653 -13.291 -9.663 1.00 94.44 236 VAL A O 1
ATOM 1941 N N . GLY A 1 237 ? -2.505 -12.018 -9.658 1.00 95.00 237 GLY A N 1
ATOM 1942 C CA . GLY A 1 237 ? -3.118 -12.570 -8.450 1.00 95.00 237 GLY A CA 1
ATOM 1943 C C . GLY A 1 237 ? -2.718 -11.912 -7.127 1.00 95.00 237 GLY A C 1
ATOM 1944 O O . GLY A 1 237 ? -2.887 -12.540 -6.081 1.00 95.00 237 GLY A O 1
ATOM 1945 N N . TYR A 1 238 ? -2.175 -10.693 -7.134 1.00 97.31 238 TYR A N 1
ATOM 1946 C CA . TYR A 1 238 ? -1.928 -9.925 -5.908 1.00 97.31 238 TYR A CA 1
ATOM 1947 C C . TYR A 1 238 ? -3.075 -8.958 -5.617 1.00 97.31 238 TYR A C 1
ATOM 1949 O O . TYR A 1 238 ? -3.601 -8.331 -6.530 1.00 97.31 238 TYR A O 1
ATOM 1957 N N . GLY A 1 239 ? -3.406 -8.787 -4.335 1.00 97.19 239 GLY A N 1
ATOM 1958 C CA . GLY A 1 239 ? -4.354 -7.759 -3.880 1.00 97.19 239 GLY A CA 1
ATOM 1959 C C . GLY A 1 239 ? -3.746 -6.711 -2.942 1.00 97.19 239 GLY A C 1
ATOM 1960 O O . GLY A 1 239 ? -4.409 -5.755 -2.533 1.00 97.19 239 GLY A O 1
ATOM 1961 N N . ALA A 1 240 ? -2.467 -6.884 -2.609 1.00 97.19 240 ALA A N 1
ATOM 1962 C CA . ALA A 1 240 ? -1.663 -5.910 -1.893 1.00 97.19 240 ALA A CA 1
ATOM 1963 C C . ALA A 1 240 ? -0.194 -5.988 -2.335 1.00 97.19 240 ALA A C 1
ATOM 1965 O O . ALA A 1 240 ? 0.261 -7.003 -2.868 1.00 97.19 240 ALA A O 1
ATOM 1966 N N . VAL A 1 241 ? 0.558 -4.918 -2.090 1.00 95.75 241 VAL A N 1
ATOM 1967 C CA . VAL A 1 241 ? 2.022 -4.890 -2.231 1.00 95.75 241 VAL A CA 1
ATOM 1968 C C . VAL A 1 241 ? 2.666 -4.470 -0.917 1.00 95.75 241 VAL A C 1
ATOM 1970 O O . VAL A 1 241 ? 2.053 -3.756 -0.123 1.00 95.75 241 VAL A O 1
ATOM 1973 N N . LEU A 1 242 ? 3.915 -4.873 -0.690 1.00 92.56 242 LEU A N 1
ATOM 1974 C CA . LEU A 1 242 ? 4.724 -4.329 0.395 1.00 92.56 242 LEU A CA 1
ATOM 1975 C C . LEU A 1 242 ? 4.805 -2.796 0.281 1.00 92.56 242 LEU A C 1
ATOM 1977 O O . LEU A 1 242 ? 5.196 -2.260 -0.763 1.00 92.56 242 LEU A O 1
ATOM 1981 N N . ASP A 1 243 ? 4.508 -2.091 1.372 1.00 89.94 243 ASP A N 1
ATOM 1982 C CA . ASP A 1 243 ? 4.866 -0.680 1.504 1.00 89.94 243 ASP A CA 1
ATOM 1983 C C . ASP A 1 243 ? 6.370 -0.605 1.780 1.00 89.94 243 ASP A C 1
ATOM 1985 O O . ASP A 1 243 ? 6.870 -0.740 2.901 1.00 89.94 243 ASP A O 1
ATOM 1989 N N . THR A 1 244 ? 7.110 -0.470 0.689 1.00 83.44 244 THR A N 1
ATOM 1990 C CA . THR A 1 244 ? 8.567 -0.497 0.685 1.00 83.44 244 THR A CA 1
ATOM 1991 C C . THR A 1 244 ? 9.125 0.793 1.269 1.00 83.44 244 THR A C 1
ATOM 1993 O O . THR A 1 244 ? 10.186 0.775 1.900 1.00 83.44 244 THR A O 1
ATOM 1996 N N . ASN A 1 245 ? 8.396 1.903 1.117 1.00 77.56 245 ASN A N 1
ATOM 1997 C CA . ASN A 1 245 ? 8.748 3.146 1.778 1.00 77.56 245 ASN A CA 1
ATOM 1998 C C . ASN A 1 245 ? 8.763 2.946 3.293 1.00 77.56 245 ASN A C 1
ATOM 2000 O O . ASN A 1 245 ? 9.794 3.180 3.917 1.00 77.56 245 ASN A O 1
ATOM 2004 N N . ASP A 1 246 ? 7.682 2.444 3.880 1.00 76.75 246 ASP A N 1
ATOM 2005 C CA . ASP A 1 246 ? 7.614 2.290 5.331 1.00 76.75 246 ASP A CA 1
ATOM 2006 C C . ASP A 1 246 ? 8.501 1.153 5.871 1.00 76.75 246 ASP A C 1
ATOM 2008 O O . ASP A 1 246 ? 9.063 1.252 6.967 1.00 76.75 246 ASP A O 1
ATOM 2012 N N . ALA A 1 247 ? 8.709 0.099 5.074 1.00 76.38 247 ALA A N 1
ATOM 2013 C CA . ALA A 1 247 ? 9.594 -1.009 5.425 1.00 76.38 247 ALA A CA 1
ATOM 2014 C C . ALA A 1 247 ? 11.089 -0.632 5.433 1.00 76.38 247 ALA A C 1
ATOM 2016 O O . ALA A 1 247 ? 11.838 -1.166 6.258 1.00 76.38 247 ALA A O 1
ATOM 2017 N N . ILE A 1 248 ? 11.538 0.236 4.515 1.00 68.62 248 ILE A N 1
ATOM 2018 C CA . ILE A 1 248 ? 12.968 0.515 4.279 1.00 68.62 248 ILE A CA 1
ATOM 2019 C C . ILE A 1 248 ? 13.369 1.921 4.727 1.00 68.62 248 ILE A C 1
ATOM 2021 O O . ILE A 1 248 ? 14.410 2.090 5.367 1.00 68.62 248 ILE A O 1
ATOM 2025 N N . TYR A 1 249 ? 12.575 2.929 4.375 1.00 64.44 249 TYR A N 1
ATOM 2026 C CA . TYR A 1 249 ? 12.963 4.334 4.488 1.00 64.44 249 TYR A CA 1
ATOM 2027 C C . TYR A 1 249 ? 12.184 5.113 5.555 1.00 64.44 249 TYR A C 1
ATOM 2029 O O . TYR A 1 249 ? 12.684 6.116 6.065 1.00 64.44 249 TYR A O 1
ATOM 2037 N N . GLY A 1 250 ? 10.981 4.660 5.905 1.00 60.75 250 GLY A N 1
ATOM 2038 C CA . GLY A 1 250 ? 10.118 5.289 6.889 1.00 60.75 250 GLY A CA 1
ATOM 2039 C C . GLY A 1 250 ? 10.733 5.281 8.287 1.00 60.75 250 GLY A C 1
ATOM 2040 O O . GLY A 1 250 ? 11.433 4.351 8.692 1.00 60.75 250 GLY A O 1
ATOM 2041 N N . GLY A 1 251 ? 10.421 6.314 9.072 1.00 56.81 251 GLY A N 1
ATOM 2042 C CA . GLY A 1 251 ? 10.775 6.362 10.496 1.00 56.81 251 GLY A CA 1
ATOM 2043 C C . GLY A 1 251 ? 10.071 5.286 11.334 1.00 56.81 251 GLY A C 1
ATOM 2044 O O . GLY A 1 251 ? 10.418 5.090 12.497 1.00 56.81 251 GLY A O 1
ATOM 2045 N N . PHE A 1 252 ? 9.090 4.596 10.746 1.00 65.69 252 PHE A N 1
ATOM 2046 C CA . PHE A 1 252 ? 8.282 3.581 11.392 1.00 65.69 252 PHE A CA 1
ATOM 2047 C C . PHE A 1 252 ? 8.944 2.201 11.388 1.00 65.69 252 PHE A C 1
ATOM 2049 O O . PHE A 1 252 ? 9.056 1.593 12.444 1.00 65.69 252 PHE A O 1
ATOM 2056 N N . LYS A 1 253 ? 9.427 1.700 10.243 1.00 70.25 253 LYS A N 1
ATOM 2057 C CA . LYS A 1 253 ? 9.972 0.333 10.127 1.00 70.25 253 LYS A CA 1
ATOM 2058 C C . LYS A 1 253 ? 8.992 -0.722 10.662 1.00 70.25 253 LYS A C 1
ATOM 2060 O O . LYS A 1 253 ? 9.356 -1.549 11.507 1.00 70.25 253 LYS A O 1
ATOM 2065 N N . ALA A 1 254 ? 7.741 -0.670 10.199 1.00 77.00 254 ALA A N 1
ATOM 2066 C CA . ALA A 1 254 ? 6.709 -1.644 10.559 1.00 77.00 254 ALA A CA 1
ATOM 2067 C C . ALA A 1 254 ? 7.225 -3.060 10.334 1.00 77.00 254 ALA A C 1
ATOM 2069 O O . ALA A 1 254 ? 7.984 -3.331 9.395 1.00 77.00 254 ALA A O 1
ATOM 2070 N N . LYS A 1 255 ? 6.737 -4.010 11.128 1.00 79.81 255 LYS A N 1
ATOM 2071 C CA . LYS A 1 255 ? 6.942 -5.430 10.853 1.00 79.81 255 LYS A CA 1
ATOM 2072 C C . LYS A 1 255 ? 6.138 -5.917 9.654 1.00 79.81 255 LYS A C 1
ATOM 2074 O O . LYS A 1 255 ? 6.569 -6.881 9.045 1.00 79.81 255 LYS A O 1
ATOM 2079 N N . SER A 1 256 ? 5.084 -5.227 9.243 1.00 84.38 256 SER A N 1
ATOM 2080 C CA . SER A 1 256 ? 4.170 -5.717 8.205 1.00 84.38 256 SER A CA 1
ATOM 2081 C C . SER A 1 256 ? 3.459 -4.614 7.397 1.00 84.38 256 SER A C 1
ATOM 2083 O O . SER A 1 256 ? 2.232 -4.630 7.305 1.00 84.38 256 SER A O 1
ATOM 2085 N N . PRO A 1 257 ? 4.174 -3.610 6.854 1.00 90.75 257 PRO A N 1
ATOM 2086 C CA . PRO A 1 257 ? 3.512 -2.510 6.169 1.00 90.75 257 PRO A CA 1
ATOM 2087 C C . PRO A 1 257 ? 3.143 -2.920 4.745 1.00 90.75 257 PRO A C 1
ATOM 2089 O O . PRO A 1 257 ? 3.986 -3.394 3.979 1.00 90.75 257 PRO A O 1
ATOM 2092 N N . ILE A 1 258 ? 1.878 -2.740 4.387 1.00 94.00 258 ILE A N 1
ATOM 2093 C CA . ILE A 1 258 ? 1.362 -3.070 3.061 1.00 94.00 258 ILE A CA 1
ATOM 2094 C C . ILE A 1 258 ? 0.490 -1.942 2.517 1.00 94.00 258 ILE A C 1
ATOM 2096 O O . ILE A 1 258 ? -0.130 -1.184 3.265 1.00 94.00 258 ILE A O 1
ATOM 2100 N N . ILE A 1 259 ? 0.411 -1.884 1.194 1.00 95.44 259 ILE A N 1
ATOM 2101 C CA . ILE A 1 259 ? -0.562 -1.104 0.441 1.00 95.44 259 ILE A CA 1
ATOM 2102 C C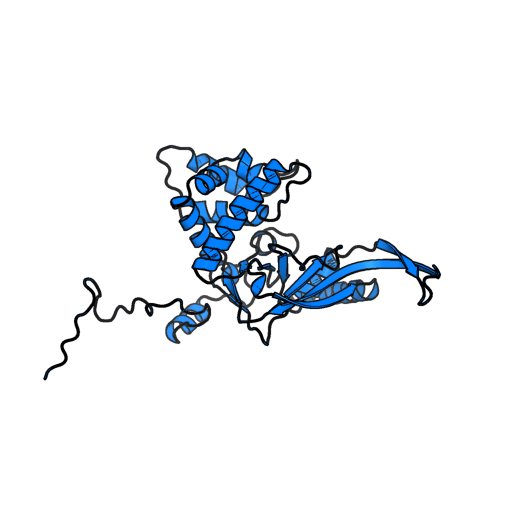 . ILE A 1 259 ? -1.610 -2.081 -0.077 1.00 95.44 259 ILE A C 1
ATOM 2104 O O . ILE A 1 259 ? -1.308 -2.912 -0.936 1.00 95.44 259 ILE A O 1
ATOM 2108 N N . VAL A 1 260 ? -2.827 -1.986 0.446 1.00 97.06 260 VAL A N 1
ATOM 2109 C CA . VAL A 1 260 ? -3.971 -2.785 -0.003 1.00 97.06 260 VAL A CA 1
ATOM 2110 C C . VAL A 1 260 ? -4.678 -2.019 -1.108 1.00 97.06 260 VAL A C 1
ATOM 2112 O O . VAL A 1 260 ? -5.027 -0.860 -0.900 1.00 97.06 260 VAL A O 1
ATOM 2115 N N . PHE A 1 261 ? -4.868 -2.652 -2.264 1.00 97.06 261 PHE A N 1
ATOM 2116 C CA . PHE A 1 261 ? -5.523 -2.045 -3.430 1.00 97.06 261 PHE A CA 1
ATOM 2117 C C . PHE A 1 261 ? -6.679 -2.892 -3.975 1.00 97.06 261 PHE A C 1
ATOM 2119 O O . PHE A 1 261 ? -7.527 -2.375 -4.696 1.00 97.06 261 PHE A O 1
ATOM 2126 N N . ASP A 1 262 ? -6.764 -4.183 -3.631 1.00 96.69 262 ASP A N 1
ATOM 2127 C CA . ASP A 1 262 ? -7.933 -4.997 -3.974 1.00 96.69 262 ASP A CA 1
ATOM 2128 C C . ASP A 1 262 ? -9.056 -4.785 -2.956 1.00 96.69 262 ASP A C 1
ATOM 2130 O O . ASP A 1 262 ? -9.317 -5.593 -2.063 1.00 96.69 262 ASP A O 1
ATOM 2134 N N . MET A 1 263 ? -9.699 -3.628 -3.080 1.00 95.50 263 MET A N 1
ATOM 2135 C CA . MET A 1 263 ? -10.713 -3.146 -2.144 1.00 95.50 263 MET A CA 1
ATOM 2136 C C . MET A 1 263 ? -11.970 -4.023 -2.122 1.00 95.50 263 MET A C 1
ATOM 2138 O O . MET A 1 263 ? -12.694 -4.036 -1.129 1.00 95.50 263 MET A O 1
ATOM 2142 N N . GLU A 1 264 ? -12.195 -4.829 -3.163 1.00 94.88 264 GLU A N 1
ATOM 2143 C CA . GLU A 1 264 ? -13.263 -5.833 -3.204 1.00 94.88 264 GLU A CA 1
ATOM 2144 C C . GLU A 1 264 ? -13.096 -6.904 -2.121 1.00 94.88 264 GLU A C 1
ATOM 2146 O O . GLU A 1 264 ? -14.099 -7.460 -1.669 1.00 94.88 264 GLU A O 1
ATOM 2151 N N . GLN A 1 265 ? -11.863 -7.169 -1.676 1.00 95.00 265 GLN A N 1
ATOM 2152 C CA . GLN A 1 265 ? -11.547 -8.161 -0.645 1.00 95.00 265 GLN A CA 1
ATOM 2153 C C . GLN A 1 265 ? -11.646 -7.616 0.778 1.00 95.00 265 GLN A C 1
ATOM 2155 O O . GLN A 1 265 ? -11.533 -8.383 1.732 1.00 95.00 265 GLN A O 1
ATOM 2160 N N . VAL A 1 266 ? -11.847 -6.311 0.945 1.00 95.56 266 VAL A N 1
ATOM 2161 C CA . VAL A 1 266 ? -11.770 -5.640 2.243 1.00 95.56 266 VAL A CA 1
ATOM 2162 C C . VAL A 1 266 ? -13.166 -5.530 2.841 1.00 95.56 266 VAL A C 1
ATOM 2164 O O . VAL A 1 266 ? -14.110 -5.084 2.190 1.00 95.56 266 VAL A O 1
ATOM 2167 N N . VAL A 1 267 ? -13.303 -5.936 4.101 1.00 94.44 267 VAL A N 1
ATOM 2168 C CA . VAL A 1 267 ? -14.550 -5.826 4.862 1.00 94.44 267 VAL A CA 1
ATOM 2169 C C . VAL A 1 267 ? -14.303 -4.901 6.052 1.00 94.44 267 VAL A C 1
ATOM 2171 O O . VAL A 1 267 ? -13.475 -5.233 6.906 1.00 94.44 267 VAL A O 1
ATOM 2174 N N . PRO A 1 268 ? -14.987 -3.744 6.137 1.00 93.12 268 PRO A N 1
ATOM 2175 C CA . PRO A 1 268 ? -14.927 -2.901 7.324 1.00 93.12 268 PRO A CA 1
ATOM 2176 C C . PRO A 1 268 ? -15.324 -3.712 8.556 1.00 93.12 268 PRO A C 1
ATOM 2178 O O . PRO A 1 268 ? -16.360 -4.377 8.542 1.00 93.12 268 PRO A O 1
ATOM 2181 N N . LYS A 1 269 ? -14.501 -3.668 9.604 1.00 93.81 269 LYS A N 1
ATOM 2182 C CA . LYS A 1 269 ? -14.740 -4.439 10.824 1.00 93.81 269 LYS A CA 1
ATOM 2183 C C . LYS A 1 269 ?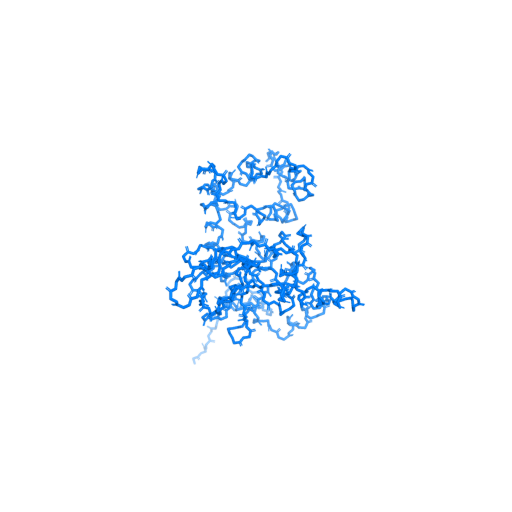 -15.051 -3.509 11.984 1.00 93.81 269 LYS A C 1
ATOM 2185 O O . LYS A 1 269 ? -16.196 -3.422 12.408 1.00 93.81 269 LYS A O 1
ATOM 2190 N N . ASP A 1 270 ? -14.050 -2.767 12.444 1.00 94.94 270 ASP A N 1
ATOM 2191 C CA . ASP A 1 270 ? -14.181 -1.920 13.620 1.00 94.94 270 ASP A CA 1
ATOM 2192 C C . ASP A 1 270 ? -13.515 -0.558 13.417 1.00 94.94 270 ASP A C 1
ATOM 2194 O O . ASP A 1 270 ? -12.461 -0.438 12.789 1.00 94.94 270 ASP A O 1
ATOM 2198 N N . VAL A 1 271 ? -14.110 0.479 14.008 1.00 94.56 271 VAL A N 1
ATOM 2199 C CA . VAL A 1 271 ? -13.543 1.830 14.039 1.00 94.56 271 VAL A CA 1
ATOM 2200 C C . VAL A 1 271 ? -13.504 2.319 15.477 1.00 94.56 271 VAL A C 1
ATOM 2202 O O . VAL A 1 271 ? -14.537 2.472 16.124 1.00 94.56 271 VAL A O 1
ATOM 2205 N N . TYR A 1 272 ? -12.302 2.614 15.963 1.00 90.69 272 TYR A N 1
ATOM 2206 C CA . TYR A 1 272 ? -12.074 3.041 17.339 1.00 90.69 272 TYR A CA 1
ATOM 2207 C C . TYR A 1 272 ? -11.447 4.430 17.368 1.00 90.69 272 TYR A C 1
ATOM 2209 O O . TYR A 1 272 ? -10.379 4.658 16.792 1.00 90.69 272 TYR A O 1
ATOM 2217 N N . ARG A 1 273 ? -12.081 5.372 18.073 1.00 90.31 273 ARG A N 1
ATOM 2218 C CA . ARG A 1 273 ? -11.469 6.672 18.369 1.00 90.31 273 ARG A CA 1
ATOM 2219 C C . ARG A 1 273 ? -10.491 6.496 19.524 1.00 90.31 273 ARG A C 1
ATOM 2221 O O . ARG A 1 273 ? -10.897 6.178 20.635 1.00 90.31 273 ARG A O 1
ATOM 2228 N N . THR A 1 274 ? -9.209 6.694 19.250 1.00 89.31 274 THR A N 1
ATOM 2229 C CA . THR A 1 274 ? -8.165 6.540 20.269 1.00 89.31 274 THR A CA 1
ATOM 2230 C C . THR A 1 274 ? -8.072 7.765 21.182 1.00 89.31 274 THR A C 1
ATOM 2232 O O . THR A 1 274 ? -8.427 8.886 20.794 1.00 89.31 274 THR A O 1
ATOM 2235 N N . ASN A 1 275 ? -7.581 7.547 22.402 1.00 87.88 275 ASN A N 1
ATOM 2236 C CA . ASN A 1 275 ? -7.435 8.571 23.437 1.00 87.88 275 ASN A CA 1
ATOM 2237 C C . ASN A 1 275 ? -6.034 8.566 24.090 1.00 87.88 275 ASN A C 1
ATOM 2239 O O . ASN A 1 275 ? -5.137 7.806 23.715 1.00 87.88 275 ASN A O 1
ATOM 2243 N N . LEU A 1 276 ? -5.834 9.446 25.080 1.00 86.06 276 LEU A N 1
ATOM 2244 C CA . LEU A 1 276 ? -4.560 9.597 25.803 1.00 86.06 276 LEU A CA 1
ATOM 2245 C C . LEU A 1 276 ? -4.098 8.322 26.510 1.00 86.06 276 LEU A C 1
ATOM 2247 O O . LEU A 1 276 ? -2.896 8.056 26.563 1.00 86.06 276 LEU A O 1
ATOM 2251 N N . THR A 1 277 ? -5.022 7.521 27.027 1.00 87.12 277 THR A N 1
ATOM 2252 C CA . THR A 1 277 ? -4.707 6.252 27.686 1.00 87.12 277 THR A CA 1
ATOM 2253 C C . THR A 1 277 ? -4.180 5.232 26.679 1.00 87.12 277 THR A C 1
ATOM 2255 O O . THR A 1 277 ? -3.143 4.613 26.929 1.00 87.12 277 THR A O 1
ATOM 2258 N N . ASP A 1 278 ? -4.807 5.123 25.503 1.00 87.19 278 ASP A N 1
ATOM 2259 C CA . ASP A 1 278 ? -4.352 4.226 24.429 1.00 87.19 278 ASP A CA 1
ATOM 2260 C C . ASP A 1 278 ? -2.937 4.569 23.957 1.00 87.19 278 ASP A C 1
ATOM 2262 O O . ASP A 1 278 ? -2.110 3.679 23.721 1.00 87.19 278 ASP A O 1
ATOM 2266 N N . GLN A 1 279 ? -2.641 5.866 23.828 1.00 86.88 279 GLN A N 1
ATOM 2267 C CA . GLN A 1 279 ? -1.309 6.328 23.453 1.00 86.88 279 GLN A CA 1
ATOM 2268 C C . GLN A 1 279 ? -0.282 6.003 24.532 1.00 86.88 279 GLN A C 1
ATOM 2270 O O . GLN A 1 279 ? 0.777 5.478 24.203 1.00 86.88 279 GLN A O 1
ATOM 2275 N N . LYS A 1 280 ? -0.584 6.257 25.812 1.00 88.38 280 LYS A N 1
ATOM 2276 C CA . LYS A 1 280 ? 0.316 5.911 26.924 1.00 88.38 280 LYS A CA 1
ATOM 2277 C C . LYS A 1 280 ? 0.623 4.414 26.949 1.00 88.38 280 LYS A C 1
ATOM 2279 O O . LYS A 1 280 ? 1.791 4.038 27.012 1.00 88.38 280 LYS A O 1
ATOM 2284 N N . CYS A 1 281 ? -0.401 3.569 26.820 1.00 89.69 281 CYS A N 1
ATOM 2285 C CA . CYS A 1 281 ? -0.234 2.119 26.723 1.00 89.69 281 CYS A CA 1
ATOM 2286 C C . CYS A 1 281 ? 0.661 1.739 25.533 1.00 89.69 281 CYS A C 1
ATOM 2288 O O . CYS A 1 281 ? 1.635 1.004 25.682 1.00 89.69 281 CYS A O 1
ATOM 2290 N N . SER A 1 282 ? 0.388 2.306 24.359 1.00 90.12 282 SER A N 1
ATOM 2291 C CA . SER A 1 282 ? 1.155 2.038 23.142 1.00 90.12 282 SER A CA 1
ATOM 2292 C C . SER A 1 282 ? 2.620 2.487 23.248 1.00 90.12 282 SER A C 1
ATOM 2294 O O . SER A 1 282 ? 3.516 1.783 22.781 1.00 90.12 282 SER A O 1
ATOM 2296 N N . THR A 1 283 ? 2.883 3.611 23.920 1.00 87.88 283 THR A N 1
ATOM 2297 C CA . THR A 1 283 ? 4.238 4.086 24.229 1.00 87.88 283 THR A CA 1
ATOM 2298 C C . THR A 1 283 ? 4.973 3.117 25.153 1.00 87.88 283 THR A C 1
ATOM 2300 O O . THR A 1 283 ? 6.128 2.792 24.885 1.00 87.88 283 THR A O 1
ATOM 2303 N N . LEU A 1 284 ? 4.313 2.595 26.194 1.00 89.88 284 LEU A N 1
ATOM 2304 C CA . LEU A 1 284 ? 4.904 1.594 27.091 1.00 89.88 284 LEU A CA 1
ATOM 2305 C C . LEU A 1 284 ? 5.250 0.297 26.350 1.00 89.88 284 LEU A C 1
ATOM 2307 O O . LEU A 1 284 ? 6.364 -0.208 26.491 1.00 89.88 284 LEU A O 1
ATOM 2311 N N . VAL A 1 285 ? 4.343 -0.199 25.500 1.00 87.00 285 VAL A N 1
ATOM 2312 C CA . VAL A 1 285 ? 4.595 -1.371 24.641 1.00 87.00 285 VAL A CA 1
ATOM 2313 C C . VAL A 1 285 ? 5.814 -1.137 23.744 1.00 87.00 285 VAL A C 1
ATOM 2315 O O . VAL A 1 285 ? 6.658 -2.023 23.602 1.00 87.00 285 VAL A O 1
ATOM 2318 N N . LEU A 1 286 ? 5.949 0.060 23.165 1.00 83.88 286 LEU A N 1
ATOM 2319 C CA . LEU A 1 286 ? 7.084 0.403 22.308 1.00 83.88 286 LEU A CA 1
ATOM 2320 C C . LEU A 1 286 ? 8.412 0.472 23.079 1.00 83.88 286 LEU A C 1
ATOM 2322 O O . LEU A 1 286 ? 9.436 0.018 22.566 1.00 83.88 286 LEU A O 1
ATOM 2326 N N . VAL A 1 287 ? 8.410 1.014 24.301 1.00 85.44 287 VAL A N 1
ATOM 2327 C CA . VAL A 1 287 ? 9.595 1.032 25.177 1.00 85.44 287 VAL A CA 1
ATOM 2328 C C . VAL A 1 287 ? 10.007 -0.391 25.545 1.00 85.44 287 VAL A C 1
ATOM 2330 O O . VAL A 1 287 ? 11.166 -0.751 25.346 1.00 85.44 287 VAL A O 1
ATOM 2333 N N . GLY A 1 288 ? 9.061 -1.226 25.987 1.00 84.38 288 GLY A N 1
ATOM 2334 C CA . GLY A 1 288 ? 9.326 -2.633 26.299 1.00 84.38 288 GLY A CA 1
ATOM 2335 C C . GLY A 1 288 ? 9.893 -3.394 25.100 1.00 84.38 288 GLY A C 1
ATOM 2336 O O . GLY A 1 288 ? 10.878 -4.116 25.223 1.00 84.38 288 GLY A O 1
ATOM 2337 N N . ARG A 1 289 ? 9.347 -3.154 23.903 1.00 77.69 289 ARG A N 1
ATOM 2338 C CA . ARG A 1 289 ? 9.848 -3.738 22.655 1.00 77.69 289 ARG A CA 1
ATOM 2339 C C . ARG A 1 289 ? 11.309 -3.366 22.372 1.00 77.69 289 ARG A C 1
ATOM 2341 O O . ARG A 1 289 ? 12.093 -4.245 22.024 1.00 77.69 289 ARG A O 1
ATOM 2348 N N . LYS A 1 290 ? 11.682 -2.093 22.550 1.00 78.06 290 LYS A N 1
ATOM 2349 C CA . LYS A 1 290 ? 13.071 -1.636 22.375 1.00 78.06 290 LYS A CA 1
ATOM 2350 C C . LYS A 1 290 ? 14.018 -2.273 23.390 1.00 78.06 290 LYS A C 1
ATOM 2352 O O . LYS A 1 290 ? 15.098 -2.700 22.999 1.00 78.06 290 LYS A O 1
ATOM 2357 N N . LEU A 1 291 ? 13.606 -2.364 24.657 1.00 79.62 291 LEU A N 1
ATOM 2358 C CA . LEU A 1 291 ? 14.406 -2.986 25.720 1.00 79.62 291 LEU A CA 1
ATOM 2359 C C . LEU A 1 291 ? 14.650 -4.482 25.470 1.00 79.62 291 LEU A C 1
ATOM 2361 O O . LEU A 1 291 ? 15.715 -4.987 25.804 1.00 79.62 291 LEU A O 1
ATOM 2365 N N . LEU A 1 292 ? 13.694 -5.174 24.843 1.00 77.19 292 LEU A N 1
ATOM 2366 C CA . LEU A 1 292 ? 13.781 -6.603 24.522 1.00 77.19 292 LEU A CA 1
ATOM 2367 C C . LEU A 1 292 ? 14.405 -6.905 23.145 1.00 77.19 292 LEU A C 1
ATOM 2369 O O . LEU A 1 292 ? 14.493 -8.069 22.763 1.00 77.19 292 LEU A O 1
ATOM 2373 N N . GLY A 1 293 ? 14.811 -5.887 22.377 1.00 66.62 293 GLY A N 1
ATOM 2374 C CA . GLY A 1 293 ? 15.395 -6.070 21.041 1.00 66.62 293 GLY A CA 1
ATOM 2375 C C . GLY A 1 293 ? 14.428 -6.634 19.986 1.00 66.62 293 GLY A C 1
ATOM 2376 O O . GLY A 1 293 ? 14.872 -7.287 19.039 1.00 66.62 293 GLY A O 1
ATOM 2377 N N . LEU A 1 294 ? 13.116 -6.412 20.150 1.00 58.59 294 LEU A N 1
ATOM 2378 C CA . LEU A 1 294 ? 12.043 -6.995 19.326 1.00 58.59 294 LEU A CA 1
ATOM 2379 C C . LEU A 1 294 ? 11.540 -6.104 18.182 1.00 58.59 294 LEU A C 1
ATOM 2381 O O . LEU A 1 294 ? 11.522 -4.859 18.270 1.00 58.59 294 LEU A O 1
#

Foldseek 3Di:
DDDDDDDDPPDDPPDPPDPPDQDALPPDDPVRVVVLVVQDDPLLDLVCLQPGKDKAFQVQWKWKDWAQDLCCLPPDLKDKTFTDPLLVLLCLQPPWDWDWDFDADPVRHTPGTATWTTKIWIKGFQGIAIEAGLLRLLVLLVVCCVPPPLLVVQLLDCCLLVVQDDPVQVVQPLSVLLVVLSVQVVPPPDDDDSVSSSSSSLSLLVCLVRQQPVHNVSNVSSVVSNVSSCVSCVVSPHQKYASSCCCPPNPSNGSGIIMGRNSVGIGGDDMDTDHPVSNVVSNVSVVVCVVVVD